Protein AF-A0A352NQJ0-F1 (afdb_monomer_lite)

Radius of gyration: 40.06 Å; chains: 1; bounding box: 87×91×95 Å

Structure (mmCIF, N/CA/C/O backbone):
data_AF-A0A352NQJ0-F1
#
_entry.id   AF-A0A352NQJ0-F1
#
loop_
_atom_site.group_PDB
_atom_site.id
_atom_site.type_symbol
_atom_site.label_atom_id
_atom_site.label_alt_id
_atom_site.label_comp_id
_atom_site.label_asym_id
_atom_site.label_entity_id
_atom_site.label_seq_id
_atom_site.pdbx_PDB_ins_code
_atom_site.Cartn_x
_atom_site.Cartn_y
_atom_site.Cartn_z
_atom_site.occupancy
_atom_site.B_iso_or_equiv
_atom_site.auth_seq_id
_atom_site.auth_comp_id
_atom_site.auth_asym_id
_atom_site.auth_atom_id
_atom_site.pdbx_PDB_model_num
ATOM 1 N N . MET A 1 1 ? 5.874 16.353 -32.140 1.00 75.00 1 MET A N 1
ATOM 2 C CA . MET A 1 1 ? 5.357 14.989 -31.878 1.00 75.00 1 MET A CA 1
ATOM 3 C C . MET A 1 1 ? 6.089 14.328 -30.708 1.00 75.00 1 MET A C 1
ATOM 5 O O . MET A 1 1 ? 5.426 13.957 -29.751 1.00 75.00 1 MET A O 1
ATOM 9 N N . LEU A 1 2 ? 7.429 14.278 -30.700 1.00 75.94 2 LEU A N 1
ATOM 10 C CA . LEU A 1 2 ? 8.203 13.756 -29.558 1.00 75.94 2 LEU A CA 1
ATOM 11 C C . LEU A 1 2 ? 7.935 14.480 -28.224 1.00 75.94 2 LEU A C 1
ATOM 13 O O . LEU A 1 2 ? 7.811 13.834 -27.188 1.00 75.94 2 LEU A O 1
ATOM 17 N N . GLU A 1 3 ? 7.823 15.812 -28.238 1.00 72.44 3 GLU A N 1
ATOM 18 C CA . GLU A 1 3 ? 7.504 16.597 -27.033 1.00 72.44 3 GLU A CA 1
ATOM 19 C C . GLU A 1 3 ? 6.133 16.246 -26.442 1.00 72.44 3 GLU A C 1
ATOM 21 O O . GLU A 1 3 ? 5.996 16.153 -25.226 1.00 72.44 3 GLU A O 1
ATOM 26 N N . GLU A 1 4 ? 5.143 15.981 -27.294 1.00 79.38 4 GLU A N 1
ATOM 27 C CA . GLU A 1 4 ? 3.800 15.574 -26.876 1.00 79.38 4 GLU A CA 1
ATOM 28 C C . GLU A 1 4 ? 3.807 14.165 -26.265 1.00 79.38 4 GLU A C 1
ATOM 30 O O . GLU A 1 4 ? 3.235 13.936 -25.201 1.00 79.38 4 GLU A O 1
ATOM 35 N N . LEU A 1 5 ? 4.542 13.227 -26.874 1.00 79.88 5 LEU A N 1
ATOM 36 C CA . LEU A 1 5 ? 4.746 11.884 -26.318 1.00 79.88 5 LEU A CA 1
ATOM 37 C C . LEU A 1 5 ? 5.481 11.931 -24.973 1.00 79.88 5 LEU A C 1
ATOM 39 O O . LEU A 1 5 ? 5.144 11.186 -24.054 1.00 79.88 5 LEU A O 1
ATOM 43 N N . ASN A 1 6 ? 6.452 12.835 -24.821 1.00 73.31 6 ASN A N 1
ATOM 44 C CA . ASN A 1 6 ? 7.135 13.055 -23.549 1.00 73.31 6 ASN A CA 1
ATOM 45 C C . ASN A 1 6 ? 6.190 13.603 -22.474 1.00 73.31 6 ASN A C 1
ATOM 47 O O . ASN A 1 6 ? 6.235 13.109 -21.350 1.00 73.31 6 ASN A O 1
ATOM 51 N N . ARG A 1 7 ? 5.325 14.572 -22.804 1.00 77.44 7 ARG A N 1
ATOM 52 C CA . ARG A 1 7 ? 4.309 15.092 -21.872 1.00 77.44 7 ARG A CA 1
ATOM 53 C C . ARG A 1 7 ? 3.349 13.991 -21.427 1.00 77.44 7 ARG A C 1
ATOM 55 O O . ARG A 1 7 ? 3.236 13.743 -20.230 1.00 77.44 7 ARG A O 1
ATOM 62 N N . ARG A 1 8 ? 2.774 13.240 -22.374 1.00 81.00 8 ARG A N 1
ATOM 63 C CA . ARG A 1 8 ? 1.897 12.089 -22.081 1.00 81.00 8 ARG A CA 1
ATOM 64 C C . ARG A 1 8 ? 2.582 11.054 -21.181 1.00 81.00 8 ARG A C 1
ATOM 66 O O . ARG A 1 8 ? 1.962 10.527 -20.262 1.00 81.00 8 ARG A O 1
ATOM 73 N N . LEU A 1 9 ? 3.866 10.775 -21.409 1.00 77.50 9 LEU A N 1
ATOM 74 C CA . LEU A 1 9 ? 4.630 9.814 -20.611 1.00 77.50 9 LEU A CA 1
ATOM 75 C C . LEU A 1 9 ? 4.910 10.318 -19.188 1.00 77.50 9 LEU A C 1
ATOM 77 O O . LEU A 1 9 ? 4.893 9.522 -18.248 1.00 77.50 9 LEU A O 1
ATOM 81 N N . VAL A 1 10 ? 5.143 11.622 -19.013 1.00 76.06 10 VAL A N 1
ATOM 82 C CA . VAL A 1 10 ? 5.250 12.252 -17.687 1.00 76.06 10 VAL A CA 1
ATOM 83 C C . VAL A 1 10 ? 3.926 12.133 -16.932 1.00 76.06 10 VAL A C 1
ATOM 85 O O . VAL A 1 10 ? 3.931 11.661 -15.795 1.00 76.06 10 VAL A O 1
ATOM 88 N N . ASP A 1 11 ? 2.803 12.460 -17.572 1.00 79.56 11 ASP A N 1
ATOM 89 C CA . ASP A 1 11 ? 1.474 12.395 -16.952 1.00 79.56 11 ASP A CA 1
ATOM 90 C C . ASP A 1 11 ? 1.113 10.974 -16.508 1.00 79.56 11 ASP A C 1
ATOM 92 O O . ASP A 1 11 ? 0.617 10.753 -15.399 1.00 79.56 11 ASP A O 1
ATOM 96 N N . VAL A 1 12 ? 1.388 9.981 -17.358 1.00 78.06 12 VAL A N 1
ATOM 97 C CA . VAL A 1 12 ? 1.137 8.577 -17.027 1.00 78.06 12 VAL A CA 1
ATOM 98 C C . VAL A 1 12 ? 2.058 8.100 -15.900 1.00 78.06 12 VAL A C 1
ATOM 100 O O . VAL A 1 12 ? 1.581 7.449 -14.969 1.00 78.06 12 VAL A O 1
ATOM 103 N N . LYS A 1 13 ? 3.348 8.470 -15.910 1.00 74.81 13 LYS A N 1
ATOM 104 C CA . LYS A 1 13 ? 4.266 8.137 -14.806 1.00 74.81 13 LYS A CA 1
ATOM 105 C C . LYS A 1 13 ? 3.829 8.748 -13.479 1.00 74.81 13 LYS A C 1
ATOM 107 O O . LYS A 1 13 ? 3.972 8.100 -12.442 1.00 74.81 13 LYS A O 1
ATOM 112 N N . GLU A 1 14 ? 3.289 9.962 -13.489 1.00 78.31 14 GLU A N 1
ATOM 113 C CA . GLU A 1 14 ? 2.778 10.580 -12.267 1.00 78.31 14 GLU A CA 1
ATOM 114 C C . GLU A 1 14 ? 1.549 9.832 -11.736 1.00 78.31 14 GLU A C 1
ATOM 116 O O . GLU A 1 14 ? 1.488 9.486 -10.555 1.00 78.31 14 GLU A O 1
ATOM 121 N N . LYS A 1 15 ? 0.620 9.445 -12.616 1.00 81.44 15 LYS A N 1
ATOM 122 C CA . LYS A 1 15 ? -0.520 8.593 -12.245 1.00 81.44 15 LYS A CA 1
ATOM 123 C C . LYS A 1 15 ? -0.093 7.218 -11.714 1.00 81.44 15 LYS A C 1
ATOM 125 O O . LYS A 1 15 ? -0.691 6.736 -10.755 1.00 81.44 15 LYS A O 1
ATOM 130 N N . MET A 1 16 ? 0.959 6.604 -12.263 1.00 76.69 16 MET A N 1
ATOM 131 C CA . MET A 1 16 ? 1.527 5.357 -11.723 1.00 76.69 16 MET A CA 1
ATOM 132 C C . MET A 1 16 ? 2.097 5.549 -10.310 1.00 76.69 16 MET A C 1
ATOM 134 O O . MET A 1 16 ? 1.871 4.713 -9.437 1.00 76.69 16 MET A O 1
ATOM 138 N N . ARG A 1 17 ? 2.785 6.667 -10.039 1.00 78.25 17 ARG A N 1
ATOM 139 C CA . ARG A 1 17 ? 3.257 6.995 -8.680 1.00 78.25 17 ARG A CA 1
ATOM 140 C C . ARG A 1 17 ? 2.099 7.175 -7.706 1.00 78.25 17 ARG A C 1
ATOM 142 O O . ARG A 1 17 ? 2.185 6.710 -6.571 1.00 78.25 17 ARG A O 1
ATOM 149 N N . ILE A 1 18 ? 1.018 7.822 -8.141 1.00 81.62 18 ILE A N 1
ATOM 150 C CA . ILE A 1 18 ? -0.209 7.955 -7.348 1.00 81.62 18 ILE A CA 1
ATOM 151 C C . ILE A 1 18 ? -0.799 6.570 -7.058 1.00 81.62 18 ILE A C 1
ATOM 153 O O . ILE A 1 18 ? -1.069 6.270 -5.897 1.00 81.62 18 ILE A O 1
ATOM 157 N N . LYS A 1 19 ? -0.922 5.698 -8.069 1.00 83.50 19 LYS A N 1
ATOM 158 C CA . LYS A 1 19 ? -1.375 4.307 -7.895 1.00 83.50 19 LYS A CA 1
ATOM 159 C C . LYS A 1 19 ? -0.520 3.560 -6.870 1.00 83.50 19 LYS A C 1
ATOM 161 O O . LYS A 1 19 ? -1.076 2.929 -5.978 1.00 83.50 19 LYS A O 1
ATOM 166 N N . GLN A 1 20 ? 0.806 3.687 -6.936 1.00 79.62 20 GLN A N 1
ATOM 167 C CA . GLN A 1 20 ? 1.707 3.042 -5.980 1.00 79.62 20 GLN A CA 1
ATOM 168 C C . GLN A 1 20 ? 1.483 3.538 -4.545 1.00 79.62 20 GLN A C 1
ATOM 170 O O . GLN A 1 20 ? 1.381 2.727 -3.629 1.00 79.62 20 GLN A O 1
ATOM 175 N N . LYS A 1 21 ? 1.347 4.856 -4.344 1.00 83.06 21 LYS A N 1
ATOM 176 C CA . LYS A 1 21 ? 1.035 5.434 -3.024 1.00 83.06 21 LYS A CA 1
ATOM 177 C C . LYS A 1 21 ? -0.308 4.938 -2.487 1.00 83.06 21 LYS A C 1
ATOM 179 O O . LYS A 1 21 ? -0.412 4.630 -1.305 1.00 83.06 21 LYS A O 1
ATOM 184 N N . LEU A 1 22 ? -1.321 4.844 -3.351 1.00 85.31 22 LEU A N 1
ATOM 185 C CA . LEU A 1 22 ? -2.639 4.329 -2.981 1.00 85.31 22 LEU A CA 1
ATOM 186 C C . LEU A 1 22 ? -2.587 2.847 -2.594 1.00 85.31 22 LEU A C 1
ATOM 188 O O . LEU A 1 22 ? -3.240 2.465 -1.631 1.00 85.31 22 LEU A O 1
ATOM 192 N N . LEU A 1 23 ? -1.797 2.024 -3.290 1.00 84.31 23 LEU A N 1
ATOM 193 C CA . LEU A 1 23 ? -1.604 0.612 -2.940 1.00 84.31 23 LEU A CA 1
ATOM 194 C C . LEU A 1 23 ? -0.923 0.444 -1.576 1.00 84.31 23 LEU A C 1
ATOM 196 O O . LEU A 1 23 ? -1.341 -0.399 -0.786 1.00 84.31 23 LEU A O 1
ATOM 200 N N . THR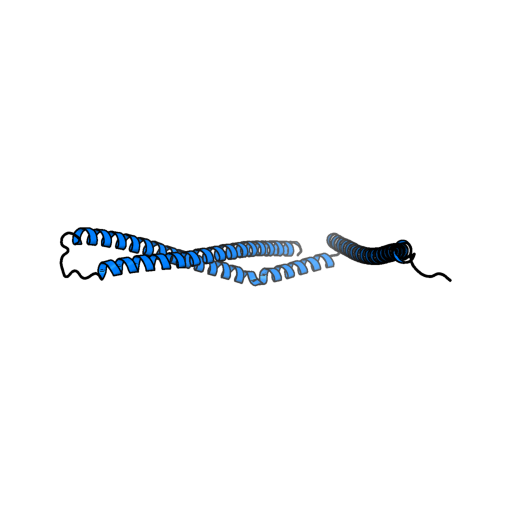 A 1 24 ? 0.082 1.268 -1.268 1.00 87.62 24 THR A N 1
ATOM 201 C CA . THR A 1 24 ? 0.692 1.288 0.070 1.00 87.62 24 THR A CA 1
ATOM 202 C C . THR A 1 24 ? -0.330 1.690 1.133 1.00 87.62 24 THR A C 1
ATOM 204 O O . THR A 1 24 ? -0.505 0.970 2.111 1.00 87.62 24 THR A O 1
ATOM 207 N N . ALA A 1 25 ? -1.079 2.775 0.904 1.00 86.81 25 ALA A N 1
ATOM 208 C CA . ALA A 1 25 ? -2.123 3.219 1.827 1.00 86.81 25 ALA A CA 1
ATOM 209 C C . ALA A 1 25 ? -3.226 2.164 2.026 1.00 86.81 25 ALA A C 1
ATOM 211 O O . ALA A 1 25 ? -3.715 1.994 3.139 1.00 86.81 25 ALA A O 1
ATOM 212 N N . HIS A 1 26 ? -3.598 1.432 0.971 1.00 93.12 26 HIS A N 1
ATOM 213 C CA . HIS A 1 26 ? -4.551 0.325 1.045 1.00 93.12 26 HIS A CA 1
ATOM 214 C C . HIS A 1 26 ? -4.063 -0.768 1.998 1.00 93.12 26 HIS A C 1
ATOM 216 O O . HIS A 1 26 ? -4.815 -1.186 2.872 1.00 93.12 26 HIS A O 1
ATOM 222 N N . ASN A 1 27 ? -2.809 -1.207 1.857 1.00 90.25 27 ASN A N 1
ATOM 223 C CA . ASN A 1 27 ? -2.226 -2.225 2.731 1.00 90.25 27 ASN A CA 1
ATOM 224 C C . ASN A 1 27 ? -2.147 -1.750 4.194 1.00 90.25 27 ASN A C 1
ATOM 226 O O . ASN A 1 27 ? -2.485 -2.497 5.108 1.00 90.25 27 ASN A O 1
ATOM 230 N N . ASP A 1 28 ? -1.768 -0.492 4.424 1.00 91.25 28 ASP A N 1
ATOM 231 C CA . ASP A 1 28 ? -1.720 0.077 5.776 1.00 91.25 28 ASP A CA 1
ATOM 232 C C . ASP A 1 28 ? -3.117 0.156 6.417 1.00 91.25 28 ASP A C 1
ATOM 234 O O . ASP A 1 28 ? -3.282 -0.131 7.605 1.00 91.25 28 ASP A O 1
ATOM 238 N N . LEU A 1 29 ? -4.140 0.543 5.644 1.00 93.44 29 LEU A N 1
ATOM 239 C CA . LEU A 1 29 ? -5.533 0.574 6.102 1.00 93.44 29 LEU A CA 1
ATOM 240 C C . LEU A 1 29 ? -6.072 -0.831 6.383 1.00 93.44 29 LEU A C 1
ATOM 242 O O . LEU A 1 29 ? -6.770 -1.018 7.375 1.00 93.44 29 LEU A O 1
ATOM 246 N N . GLU A 1 30 ? -5.725 -1.817 5.557 1.00 92.50 30 GLU A N 1
ATOM 247 C CA . GLU A 1 30 ? -6.096 -3.220 5.762 1.00 92.50 30 GLU A CA 1
ATOM 248 C C . GLU A 1 30 ? -5.533 -3.762 7.081 1.00 92.50 30 GLU A C 1
ATOM 250 O O . GLU A 1 30 ? -6.267 -4.347 7.880 1.00 92.50 30 GLU A O 1
ATOM 255 N N . GLN A 1 31 ? -4.256 -3.488 7.367 1.00 94.12 31 GLN A N 1
ATOM 256 C CA . GLN A 1 31 ? -3.625 -3.872 8.632 1.00 94.12 31 GLN A CA 1
ATOM 257 C C . GLN A 1 31 ? -4.275 -3.182 9.837 1.00 94.12 31 GLN A C 1
ATOM 259 O O . GLN A 1 31 ? -4.534 -3.828 10.854 1.00 94.12 31 GLN A O 1
ATOM 264 N N . LYS A 1 32 ? -4.587 -1.884 9.726 1.00 95.31 32 LYS A N 1
ATOM 265 C CA . LYS A 1 32 ? -5.297 -1.137 10.779 1.00 95.31 32 LYS A CA 1
ATOM 266 C C . LYS A 1 32 ? -6.697 -1.689 11.030 1.00 95.31 32 LYS A C 1
ATOM 268 O O . LYS A 1 32 ? -7.076 -1.854 12.185 1.00 95.31 32 LYS A O 1
ATOM 273 N N . LEU A 1 33 ? -7.444 -2.004 9.972 1.00 94.81 33 LEU A N 1
ATOM 274 C CA . LEU A 1 33 ? -8.766 -2.623 10.074 1.00 94.81 33 LEU A CA 1
ATOM 275 C C . LEU A 1 33 ? -8.698 -3.976 10.772 1.00 94.81 33 LEU A C 1
ATOM 277 O O . LEU A 1 33 ? -9.513 -4.249 11.647 1.00 94.81 33 LEU A O 1
ATOM 281 N N . TYR A 1 34 ? -7.723 -4.811 10.412 1.00 95.06 34 TYR A N 1
ATOM 282 C CA . TYR A 1 34 ? -7.515 -6.100 11.062 1.00 95.06 34 TYR A CA 1
ATOM 283 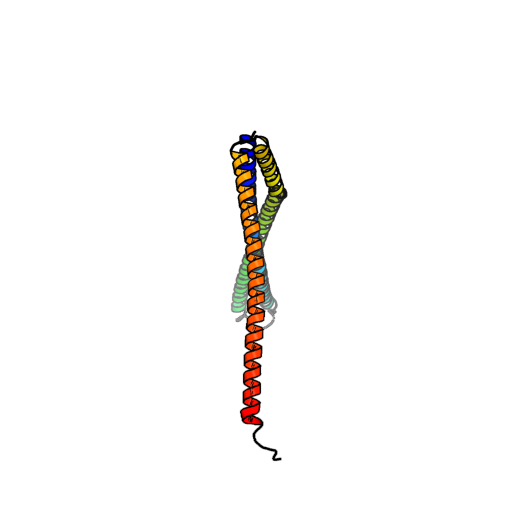C C . TYR A 1 34 ? -7.209 -5.948 12.561 1.00 95.06 34 TYR A C 1
ATOM 285 O O . TYR A 1 34 ? -7.799 -6.643 13.393 1.00 95.06 34 TYR A O 1
ATOM 293 N N . ALA A 1 35 ? -6.329 -5.008 12.916 1.00 95.94 35 ALA A N 1
ATOM 294 C CA . ALA A 1 35 ? -5.977 -4.734 14.305 1.00 95.94 35 ALA A CA 1
ATOM 295 C C . ALA A 1 35 ? -7.174 -4.207 15.117 1.00 95.94 35 ALA A C 1
ATOM 297 O O . ALA A 1 35 ? -7.445 -4.720 16.200 1.00 95.94 35 ALA A O 1
ATOM 298 N N . GLU A 1 36 ? -7.928 -3.236 14.591 1.00 94.81 36 GLU A N 1
ATOM 299 C CA . GLU A 1 36 ? -9.104 -2.695 15.285 1.00 94.81 36 GLU A CA 1
ATOM 300 C C . GLU A 1 36 ? -10.240 -3.720 15.384 1.00 94.81 36 GLU A C 1
ATOM 302 O O . GLU A 1 36 ? -10.875 -3.811 16.429 1.00 94.81 36 GLU A O 1
ATOM 307 N N . LYS A 1 37 ? -10.458 -4.569 14.370 1.00 94.94 37 LYS A N 1
ATOM 308 C CA . LYS A 1 37 ? -11.412 -5.691 14.472 1.00 94.94 37 LYS A CA 1
ATOM 309 C C . LYS A 1 37 ? -11.013 -6.683 15.565 1.00 94.94 37 LYS A C 1
ATOM 311 O O . LYS A 1 37 ? -11.861 -7.079 16.355 1.00 94.94 37 LYS A O 1
ATOM 316 N N . SER A 1 38 ? -9.725 -7.010 15.668 1.00 96.12 38 SER A N 1
ATOM 317 C CA . SER A 1 38 ? -9.225 -7.872 16.750 1.00 96.12 38 SER A CA 1
ATOM 318 C C . SER A 1 38 ? -9.440 -7.225 18.126 1.00 96.12 38 SER A C 1
ATOM 320 O O . SER A 1 38 ? -9.891 -7.873 19.068 1.00 96.12 38 SER A O 1
ATOM 322 N N . ARG A 1 39 ? -9.195 -5.914 18.237 1.00 95.94 39 ARG A N 1
ATOM 323 C CA . ARG A 1 39 ? -9.461 -5.135 19.454 1.00 95.94 39 ARG A CA 1
AT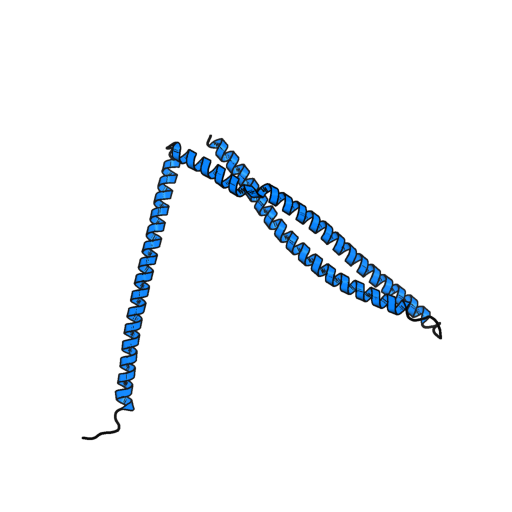OM 324 C C . ARG A 1 39 ? -10.953 -5.077 19.797 1.00 95.94 39 ARG A C 1
ATOM 326 O O . ARG A 1 39 ? -11.307 -5.116 20.975 1.00 95.94 39 ARG A O 1
ATOM 333 N N . LEU A 1 40 ? -11.832 -4.992 18.799 1.00 97.00 40 LEU A N 1
ATOM 334 C CA . LEU A 1 40 ? -13.281 -5.023 18.998 1.00 97.00 40 LEU A CA 1
ATOM 335 C C . LEU A 1 40 ? -13.717 -6.343 19.642 1.00 97.00 40 LEU A C 1
ATOM 337 O O . LEU A 1 40 ? -14.533 -6.316 20.561 1.00 97.00 40 LEU A O 1
ATOM 341 N N . ASP A 1 41 ? -13.145 -7.471 19.215 1.00 95.56 41 ASP A N 1
ATOM 342 C CA . ASP A 1 41 ? -13.428 -8.787 19.800 1.00 95.56 41 ASP A CA 1
ATOM 343 C C . ASP A 1 41 ? -12.989 -8.864 21.275 1.00 95.56 41 ASP A C 1
ATOM 345 O O . ASP A 1 41 ? -13.723 -9.367 22.131 1.00 95.56 41 ASP A O 1
ATOM 349 N N . GLU A 1 42 ? -11.825 -8.304 21.618 1.00 95.25 42 GLU A N 1
ATOM 350 C CA . GLU A 1 42 ? -11.370 -8.194 23.013 1.00 95.25 42 GLU A CA 1
ATOM 351 C C . GLU A 1 42 ? -12.317 -7.329 23.861 1.00 95.25 42 GLU A C 1
ATOM 353 O O . GLU A 1 42 ? -12.709 -7.714 24.970 1.00 95.25 42 GLU A O 1
ATOM 358 N N . LEU A 1 43 ? -12.737 -6.178 23.326 1.00 95.19 43 LEU A N 1
ATOM 359 C CA . LEU A 1 43 ? -13.686 -5.279 23.985 1.00 95.19 43 LEU A CA 1
ATOM 360 C C . LEU A 1 43 ? -15.072 -5.917 24.133 1.00 95.19 43 LEU A C 1
ATOM 362 O O . LEU A 1 43 ? -15.717 -5.717 25.161 1.00 95.19 43 LEU A O 1
ATOM 366 N N . ALA A 1 44 ? -15.514 -6.719 23.161 1.00 94.88 44 ALA A N 1
ATOM 367 C CA . ALA A 1 44 ? -16.767 -7.466 23.231 1.00 94.88 44 ALA A CA 1
ATOM 368 C C . ALA A 1 44 ? -16.759 -8.456 24.405 1.00 94.88 44 ALA A C 1
ATOM 370 O O . ALA A 1 44 ? -17.732 -8.540 25.158 1.00 94.88 44 ALA A O 1
ATOM 371 N N . ASN A 1 45 ? -15.640 -9.162 24.601 1.00 94.06 45 ASN A N 1
ATOM 372 C CA . ASN A 1 45 ? -15.463 -10.087 25.719 1.00 94.06 45 ASN A CA 1
ATOM 373 C C . ASN A 1 45 ? -15.481 -9.360 27.072 1.00 94.06 45 ASN A C 1
ATOM 375 O O . ASN A 1 45 ? -16.159 -9.808 28.001 1.00 94.06 45 ASN A O 1
ATOM 379 N N . SER A 1 46 ? -14.784 -8.222 27.182 1.00 91.94 46 SER A N 1
ATOM 380 C CA . SER A 1 46 ? -14.808 -7.389 28.393 1.00 91.94 46 SER A CA 1
ATOM 381 C C . SER A 1 46 ? -16.220 -6.878 28.685 1.00 91.94 46 SER A C 1
ATOM 383 O O . SER A 1 46 ? -16.722 -7.086 29.786 1.00 91.94 46 SER A O 1
ATOM 385 N N . LEU A 1 47 ? -16.910 -6.319 27.688 1.00 93.44 47 LEU A N 1
ATOM 386 C CA . LEU A 1 47 ? -18.280 -5.828 27.830 1.00 93.44 47 LEU A CA 1
ATOM 387 C C . LEU A 1 47 ? -19.253 -6.934 28.267 1.00 93.44 47 LEU A C 1
ATOM 389 O O . LEU A 1 47 ? -20.123 -6.708 29.110 1.00 93.44 47 LEU A O 1
ATOM 393 N N . GLN A 1 48 ? -19.102 -8.146 27.723 1.00 93.94 48 GLN A N 1
ATOM 394 C CA . GLN A 1 48 ? -19.917 -9.291 28.119 1.00 93.94 48 GLN A CA 1
ATOM 395 C C . GLN A 1 48 ? -19.669 -9.696 29.578 1.00 93.94 48 GLN A C 1
ATOM 397 O O . GLN A 1 48 ? -20.611 -10.107 30.259 1.00 93.94 48 GLN A O 1
ATOM 402 N N . LYS A 1 49 ? -18.420 -9.615 30.051 1.00 92.94 49 LYS A N 1
ATOM 403 C CA . LYS A 1 49 ? -18.059 -9.919 31.438 1.00 92.94 49 LYS A CA 1
ATOM 404 C C . LYS A 1 49 ? -18.692 -8.911 32.398 1.00 92.94 49 LYS A C 1
ATOM 406 O O . LYS A 1 49 ? -19.484 -9.334 33.236 1.00 92.94 49 LYS A O 1
ATOM 411 N N . GLU A 1 50 ? -18.467 -7.615 32.181 1.00 89.62 50 GLU A N 1
ATOM 412 C CA . GLU A 1 50 ? -19.050 -6.559 33.024 1.00 89.62 50 GLU A CA 1
ATOM 413 C C . GLU A 1 50 ? -20.587 -6.633 33.022 1.00 89.62 50 GLU A C 1
ATOM 415 O O . GLU A 1 50 ? -21.244 -6.543 34.055 1.00 89.62 50 GLU A O 1
ATOM 420 N N . GLY A 1 51 ? -21.196 -6.916 31.864 1.00 87.06 51 GLY A N 1
ATOM 421 C CA . GLY A 1 51 ? -22.648 -7.075 31.764 1.00 87.06 51 GLY A CA 1
ATOM 422 C C . GLY A 1 51 ? -23.200 -8.298 32.510 1.00 87.06 51 GLY A C 1
ATOM 423 O O . GLY A 1 51 ? -24.369 -8.302 32.899 1.00 87.06 51 GLY A O 1
ATOM 424 N N . LYS A 1 52 ? -22.400 -9.355 32.707 1.00 90.25 52 LYS A N 1
ATOM 425 C CA . LYS A 1 52 ? -22.783 -10.506 33.542 1.00 90.25 52 LYS A CA 1
ATOM 426 C C . LYS A 1 52 ? -22.689 -10.165 35.022 1.00 90.25 52 LYS A C 1
ATOM 428 O O . LYS A 1 52 ? -23.551 -10.620 35.771 1.00 90.25 52 LYS A O 1
ATOM 433 N N . ASP A 1 53 ? -21.675 -9.415 35.430 1.00 83.12 53 ASP A N 1
ATOM 434 C CA . ASP A 1 53 ? -21.455 -9.086 36.837 1.00 83.12 53 ASP A CA 1
ATOM 435 C C . ASP A 1 53 ? -22.540 -8.103 37.338 1.00 83.12 53 ASP A C 1
ATOM 437 O O . ASP A 1 53 ? -23.242 -8.428 38.307 1.00 83.12 53 ASP A O 1
ATOM 441 N N . VAL A 1 54 ? -22.906 -7.092 36.530 1.00 85.44 54 VAL A N 1
ATOM 442 C CA . VAL A 1 54 ? -24.088 -6.235 36.776 1.00 85.44 54 VAL A CA 1
ATOM 443 C C . VAL A 1 54 ? -25.368 -7.069 36.933 1.00 85.44 54 VAL A C 1
ATOM 445 O O . VAL A 1 54 ? -26.104 -6.919 37.909 1.00 85.44 54 VAL A O 1
ATOM 448 N N . LYS A 1 55 ? -25.630 -8.014 36.016 1.00 85.75 55 LYS A N 1
ATOM 449 C CA . LYS A 1 55 ? -26.829 -8.876 36.078 1.00 85.75 55 LYS A CA 1
ATOM 450 C C . LYS A 1 55 ? -26.861 -9.777 37.313 1.00 85.75 55 LYS A C 1
ATOM 452 O O . LYS A 1 55 ? -27.945 -10.057 37.825 1.00 85.75 55 LYS A O 1
ATOM 457 N N . LYS A 1 56 ? -25.708 -10.260 37.790 1.00 84.69 56 LYS A N 1
ATOM 458 C CA . LYS A 1 56 ? -25.635 -11.060 39.025 1.00 84.69 56 LYS A CA 1
ATOM 459 C C . LYS A 1 56 ? -26.013 -10.217 40.239 1.00 84.69 56 LYS A C 1
ATOM 461 O O . LYS A 1 56 ? -26.788 -10.686 41.071 1.00 84.69 56 LYS A O 1
ATOM 466 N N . LEU A 1 57 ? -25.505 -8.986 40.328 1.00 79.81 57 LEU A N 1
ATOM 467 C CA . LEU A 1 57 ? -25.823 -8.072 41.427 1.00 79.81 57 LEU A CA 1
ATOM 468 C C . LEU A 1 57 ? -27.303 -7.650 41.407 1.00 79.81 57 LEU A C 1
ATOM 470 O O . LEU A 1 57 ? -27.941 -7.608 42.463 1.00 79.81 57 LEU A O 1
ATOM 474 N N . GLU A 1 58 ? -27.884 -7.437 40.224 1.00 78.25 58 GLU A N 1
ATOM 475 C CA . GLU A 1 58 ? -29.314 -7.128 40.062 1.00 78.25 58 GLU A CA 1
ATOM 476 C C . GLU A 1 58 ? -30.231 -8.329 40.371 1.00 78.25 58 GLU A C 1
ATOM 478 O O . GLU A 1 58 ? -31.290 -8.153 40.974 1.00 78.25 58 GLU A O 1
ATOM 483 N N . GLY A 1 59 ? -29.827 -9.557 40.019 1.00 71.75 59 GLY A N 1
ATOM 484 C CA . GLY A 1 59 ? -30.635 -10.777 40.180 1.00 71.75 59 GLY A CA 1
ATOM 485 C C . GLY A 1 59 ? -30.682 -11.376 41.594 1.00 71.75 59 GLY A C 1
ATOM 486 O O . GLY A 1 59 ? -31.546 -12.206 41.884 1.00 71.75 59 GLY A O 1
ATOM 487 N N . LEU A 1 60 ? -29.781 -10.973 42.497 1.00 64.56 60 LEU A N 1
ATOM 488 C CA . LEU A 1 60 ? -29.804 -11.394 43.903 1.00 64.56 60 LEU A CA 1
ATOM 489 C C . LEU A 1 60 ? -30.970 -10.705 44.639 1.00 64.56 60 LEU A C 1
ATOM 491 O O . LEU A 1 60 ? -30.858 -9.552 45.063 1.00 64.56 60 LEU A O 1
ATOM 495 N N . SER A 1 61 ? -32.087 -11.429 44.756 1.00 57.66 61 SER A N 1
ATOM 496 C CA . SER A 1 61 ? -33.354 -11.017 45.380 1.00 57.66 61 SER A CA 1
ATOM 497 C C . SER A 1 61 ? -33.195 -10.348 46.757 1.00 57.66 61 SER A C 1
ATOM 499 O O . SER A 1 61 ? -32.495 -10.844 47.637 1.00 57.66 61 SER A O 1
ATOM 501 N N . LEU A 1 62 ? -33.921 -9.240 46.949 1.00 54.56 62 LEU A N 1
ATOM 502 C CA . LEU A 1 62 ? -33.968 -8.377 48.141 1.00 54.56 62 LEU A CA 1
ATOM 503 C C . LEU A 1 62 ? -34.749 -8.966 49.337 1.00 54.56 62 LEU A C 1
ATOM 505 O O . LEU A 1 62 ? -34.984 -8.270 50.324 1.00 54.56 62 LEU A O 1
ATOM 509 N N . THR A 1 63 ? -35.196 -10.220 49.277 1.00 51.88 63 THR A N 1
ATOM 510 C CA . THR A 1 63 ? -36.035 -10.806 50.335 1.00 51.88 63 THR A CA 1
ATOM 511 C C . THR A 1 63 ? -35.189 -11.522 51.380 1.00 51.88 63 THR A C 1
ATOM 513 O O . THR A 1 63 ? -34.720 -12.635 51.165 1.00 51.88 63 THR A O 1
ATOM 516 N N . GLY A 1 64 ? -35.015 -10.891 52.545 1.00 53.22 64 GLY A N 1
ATOM 517 C CA . GLY A 1 64 ? -34.566 -11.605 53.735 1.00 53.22 64 GLY A CA 1
ATOM 518 C C . GLY A 1 64 ? -34.028 -10.742 54.866 1.00 53.22 64 GLY A C 1
ATOM 519 O O . GLY A 1 64 ? -34.724 -10.545 55.852 1.00 53.22 64 GLY A O 1
ATOM 520 N N . LEU A 1 65 ? -32.758 -10.328 54.802 1.00 52.75 65 LEU A N 1
ATOM 521 C CA . LEU A 1 65 ? -32.003 -10.081 56.045 1.00 52.75 65 LEU A CA 1
ATOM 522 C C . LEU A 1 65 ? -30.922 -8.979 55.991 1.00 52.75 65 LEU A C 1
ATOM 524 O O . LEU A 1 65 ? -30.086 -8.906 56.886 1.00 52.75 65 LEU A O 1
ATOM 528 N N . PHE A 1 66 ? -30.902 -8.094 54.988 1.00 55.00 66 PHE A N 1
ATOM 529 C CA . PHE A 1 66 ? -29.665 -7.372 54.643 1.00 55.00 66 PHE A CA 1
ATOM 530 C C . PHE A 1 66 ? -29.714 -5.836 54.656 1.00 55.00 66 PHE A C 1
ATOM 532 O O . PHE A 1 66 ? -29.184 -5.199 53.758 1.00 55.00 66 PHE A O 1
ATOM 539 N N . LEU A 1 67 ? -30.240 -5.208 55.710 1.00 55.53 67 LEU A N 1
ATOM 540 C CA . LEU A 1 67 ? -30.150 -3.742 55.881 1.00 55.53 67 LEU A CA 1
ATOM 541 C C . LEU A 1 67 ? -28.700 -3.215 56.012 1.00 55.53 67 LEU A C 1
ATOM 543 O O . LEU A 1 67 ? -28.438 -2.081 55.635 1.00 55.53 67 LEU A O 1
ATOM 547 N N . GLY A 1 68 ? -27.746 -4.038 56.474 1.00 57.59 68 GLY A N 1
ATOM 548 C CA . GLY A 1 68 ? -26.315 -3.685 56.535 1.00 57.59 68 GLY A CA 1
ATOM 549 C C . GLY A 1 68 ? -25.503 -4.022 55.275 1.00 57.59 68 GLY A C 1
ATOM 550 O O . GLY A 1 68 ? -24.457 -3.426 55.049 1.00 57.59 68 GLY A O 1
ATOM 551 N N . ILE A 1 69 ? -25.987 -4.949 54.440 1.00 60.78 69 ILE A N 1
ATOM 552 C CA . ILE A 1 69 ? -25.358 -5.302 53.154 1.00 60.78 69 ILE A CA 1
ATOM 553 C C . ILE A 1 69 ? -25.984 -4.516 51.996 1.00 60.78 69 ILE A C 1
ATOM 555 O O . ILE A 1 69 ? -25.347 -4.348 50.967 1.00 60.78 69 ILE A O 1
ATOM 559 N N . LEU A 1 70 ? -27.194 -3.965 52.149 1.00 64.38 70 LEU A N 1
ATOM 560 C CA . LEU A 1 70 ? -27.827 -3.143 51.113 1.00 64.38 70 LEU A CA 1
ATOM 561 C C . LEU A 1 70 ? -26.967 -1.933 50.727 1.00 64.38 70 LEU A C 1
ATOM 563 O O . LEU A 1 70 ? -26.828 -1.653 49.544 1.00 64.38 70 LEU A O 1
ATOM 567 N N . GLY A 1 71 ? -26.366 -1.254 51.711 1.00 66.44 71 GLY A N 1
ATOM 568 C CA . GLY A 1 71 ? -25.491 -0.105 51.458 1.00 66.44 71 GLY A CA 1
ATOM 569 C C . GLY A 1 71 ? -24.239 -0.482 50.663 1.00 66.44 71 GLY A C 1
ATOM 570 O O . GLY A 1 71 ? -23.918 0.180 49.683 1.00 66.44 71 GLY A O 1
ATOM 571 N N . SER A 1 72 ? -23.580 -1.589 51.023 1.00 76.62 72 SER A N 1
ATOM 572 C CA . SER A 1 72 ? -22.396 -2.070 50.298 1.00 76.62 72 SER A CA 1
ATOM 573 C C . SER A 1 72 ? -22.736 -2.694 48.943 1.00 76.62 72 SER A C 1
ATOM 575 O O . SER A 1 72 ? -21.940 -2.599 48.014 1.00 76.62 72 SER A O 1
ATOM 577 N N . LYS A 1 73 ? -23.919 -3.304 48.798 1.00 78.56 73 LYS A N 1
ATOM 578 C CA . LYS A 1 73 ? -24.415 -3.849 47.529 1.00 78.56 73 LYS A CA 1
ATOM 579 C C . LYS A 1 73 ? -24.745 -2.738 46.535 1.00 78.56 73 LYS A C 1
ATOM 581 O O . LYS A 1 73 ? -24.380 -2.867 45.374 1.00 78.56 73 LYS A O 1
ATOM 586 N N . GLU A 1 74 ? -25.430 -1.681 46.967 1.00 80.31 74 GLU A N 1
ATOM 587 C CA . GLU A 1 74 ? -25.779 -0.560 46.086 1.00 80.31 74 GLU A CA 1
ATOM 588 C C . GLU A 1 74 ? -24.516 0.162 45.598 1.00 80.31 74 GLU A C 1
ATOM 590 O O . GLU A 1 74 ? -24.383 0.447 44.411 1.00 80.31 74 GLU A O 1
ATOM 595 N N . GLU A 1 75 ? -23.535 0.359 46.485 1.00 84.56 75 GLU A N 1
ATOM 596 C CA . GLU A 1 75 ? -22.229 0.926 46.131 1.00 84.56 75 GLU A CA 1
ATOM 597 C C . GLU A 1 75 ? -21.455 0.032 45.142 1.00 84.56 75 GLU A C 1
ATOM 599 O O . GLU A 1 75 ? -20.883 0.523 44.168 1.00 84.56 75 GLU A O 1
ATOM 604 N N . GLN A 1 76 ? -21.481 -1.293 45.337 1.00 85.31 76 GLN A N 1
ATOM 605 C CA . GLN A 1 76 ? -20.894 -2.251 44.391 1.00 85.31 76 GLN A CA 1
ATOM 606 C C . GLN A 1 76 ? -21.618 -2.256 43.039 1.00 85.31 76 GLN A C 1
ATOM 608 O O . GLN A 1 76 ? -20.963 -2.275 42.000 1.00 85.31 76 GLN A O 1
ATOM 613 N N . LEU A 1 77 ? -22.951 -2.206 43.036 1.00 86.38 77 LEU A N 1
ATOM 614 C CA . LEU A 1 77 ? -23.754 -2.177 41.815 1.00 86.38 77 LEU A CA 1
ATOM 615 C C . LEU A 1 77 ? -23.484 -0.911 40.997 1.00 86.38 77 LEU A C 1
ATOM 617 O O . LEU A 1 77 ? -23.352 -0.987 39.777 1.00 86.38 77 LEU A O 1
ATOM 621 N N . GLU A 1 78 ? -23.381 0.242 41.655 1.00 89.06 78 GLU A N 1
ATOM 622 C CA . GLU A 1 78 ? -23.044 1.501 40.992 1.00 89.06 78 GLU A CA 1
ATOM 623 C C . GLU A 1 78 ? -21.647 1.438 40.364 1.00 89.06 78 GLU A C 1
ATOM 625 O O . GLU A 1 78 ? -21.468 1.815 39.203 1.00 89.06 78 GLU A O 1
ATOM 630 N N . LYS A 1 79 ? -20.668 0.878 41.083 1.00 90.62 79 LYS A N 1
ATOM 631 C CA . LYS A 1 79 ? -19.318 0.670 40.551 1.00 90.62 79 LYS A CA 1
ATOM 632 C C . LYS A 1 79 ? -19.325 -0.218 39.303 1.00 90.62 79 LYS A C 1
ATOM 634 O O . LYS A 1 79 ? -18.738 0.154 38.289 1.00 90.62 79 LYS A O 1
ATOM 639 N N . GLU A 1 80 ? -20.017 -1.352 39.337 1.00 89.31 80 GLU A N 1
ATOM 640 C CA . GLU A 1 80 ? -20.061 -2.250 38.179 1.00 89.31 80 GLU A CA 1
ATOM 641 C C . GLU A 1 80 ? -20.852 -1.668 37.002 1.00 89.31 80 GLU A C 1
ATOM 643 O O . GLU A 1 80 ? -20.496 -1.880 35.842 1.00 89.31 80 GLU A O 1
ATOM 648 N N . ARG A 1 81 ? -21.884 -0.855 37.261 1.00 90.75 81 ARG A N 1
ATOM 649 C CA . ARG A 1 81 ? -22.558 -0.082 36.206 1.00 90.75 81 ARG A CA 1
ATOM 650 C C . ARG A 1 81 ? -21.606 0.903 35.540 1.00 90.75 81 ARG A C 1
ATOM 652 O O . ARG A 1 81 ? -21.630 1.021 34.315 1.00 90.75 81 ARG A O 1
ATOM 659 N N . GLN A 1 82 ? -20.761 1.586 36.311 1.00 94.12 82 GLN A N 1
ATOM 660 C CA . GLN A 1 82 ? -19.738 2.477 35.760 1.00 94.12 82 GLN A CA 1
ATOM 661 C C . GLN A 1 82 ? -18.718 1.707 34.913 1.00 94.12 82 GLN A C 1
ATOM 663 O O . GLN A 1 82 ? -18.400 2.141 33.803 1.00 94.12 82 GLN A O 1
ATOM 668 N N . GLU A 1 83 ? -18.249 0.550 35.384 1.00 92.19 83 GLU A N 1
ATOM 669 C CA . GLU A 1 83 ? -17.326 -0.322 34.644 1.00 92.19 83 GLU A CA 1
ATOM 670 C C . GLU A 1 83 ? -17.960 -0.834 33.337 1.00 92.19 83 GLU A C 1
ATOM 672 O O . GLU A 1 83 ? -17.350 -0.720 32.268 1.00 92.19 83 GLU A O 1
ATOM 677 N N . TYR A 1 84 ? -19.224 -1.267 33.379 1.00 93.56 84 TYR A N 1
ATOM 678 C CA . TYR A 1 84 ? -19.994 -1.665 32.200 1.00 93.56 84 TYR A CA 1
ATOM 679 C C . TYR A 1 84 ? -20.175 -0.520 31.198 1.00 93.56 84 TYR A C 1
ATOM 681 O O . TYR A 1 84 ? -19.948 -0.701 30.000 1.00 93.56 84 TYR A O 1
ATOM 689 N N . LEU A 1 85 ? -20.562 0.674 31.660 1.00 95.12 85 LEU A N 1
ATOM 690 C CA . LEU A 1 85 ? -20.726 1.843 30.793 1.00 95.12 85 LEU A CA 1
ATOM 691 C C . LEU A 1 85 ? -19.396 2.259 30.156 1.00 95.12 85 LEU A C 1
ATOM 693 O O . LEU A 1 85 ? -19.365 2.583 28.969 1.00 95.12 85 LEU A O 1
ATOM 697 N N . ALA A 1 86 ? -18.293 2.196 30.904 1.00 94.94 86 ALA A N 1
ATOM 698 C CA . ALA A 1 86 ? -16.962 2.467 30.376 1.00 94.94 86 ALA A CA 1
ATOM 699 C C . ALA A 1 86 ? -16.534 1.424 29.329 1.00 94.94 86 ALA A C 1
ATOM 701 O O . ALA A 1 86 ? -15.977 1.790 28.291 1.00 94.94 86 ALA A O 1
ATOM 702 N N . ALA A 1 87 ? -16.803 0.135 29.564 1.00 93.94 87 ALA A N 1
ATOM 703 C CA . ALA A 1 87 ? -16.556 -0.925 28.586 1.00 93.94 87 ALA A CA 1
ATOM 704 C C . ALA A 1 87 ? -17.398 -0.723 27.316 1.00 93.94 87 ALA A C 1
ATOM 706 O O . ALA A 1 87 ? -16.873 -0.818 26.206 1.00 93.94 87 ALA A O 1
ATOM 707 N N . LYS A 1 88 ? -18.677 -0.360 27.475 1.00 94.62 88 LYS A N 1
ATOM 708 C CA . LYS A 1 88 ? -19.591 -0.093 26.362 1.00 94.62 88 LYS A CA 1
ATOM 709 C C . LYS A 1 88 ? -19.124 1.093 25.526 1.00 94.62 88 LYS A C 1
ATOM 711 O O . LYS A 1 88 ? -19.061 0.983 24.309 1.00 94.62 88 LYS A O 1
ATOM 716 N N . LEU A 1 89 ? -18.730 2.190 26.173 1.00 96.88 89 LEU A N 1
ATOM 717 C CA . LEU A 1 89 ? -18.219 3.371 25.483 1.00 96.88 89 LEU A CA 1
ATOM 718 C C . LEU A 1 89 ? -16.989 3.035 24.630 1.00 96.88 89 LEU A C 1
ATOM 720 O O . LEU A 1 89 ? -16.916 3.444 23.476 1.00 96.88 89 LEU A O 1
ATOM 724 N N . ARG A 1 90 ? -16.037 2.267 25.175 1.00 96.50 90 ARG A N 1
ATOM 725 C CA . ARG A 1 90 ? -14.844 1.835 24.427 1.00 96.50 90 ARG A CA 1
ATOM 726 C C . ARG A 1 90 ? -15.204 0.938 23.242 1.00 96.50 90 ARG A C 1
ATOM 728 O O . ARG A 1 90 ? -14.610 1.084 22.178 1.00 96.50 90 ARG A O 1
ATOM 735 N N . PHE A 1 91 ? -16.155 0.024 23.429 1.00 96.81 91 PHE A N 1
ATOM 736 C CA . PHE A 1 91 ? -16.652 -0.851 22.369 1.00 96.81 91 PHE A CA 1
ATOM 737 C C . PHE A 1 91 ? -17.294 -0.047 21.230 1.00 96.81 91 PHE A C 1
ATOM 739 O O . PHE A 1 91 ? -16.920 -0.223 20.071 1.00 96.81 91 PHE A O 1
ATOM 746 N N . ASP A 1 92 ? -18.194 0.880 21.563 1.00 96.56 92 ASP A N 1
ATOM 747 C CA . ASP A 1 92 ? -18.876 1.730 20.584 1.00 96.56 92 ASP A CA 1
ATOM 748 C C . ASP A 1 92 ? -17.862 2.617 19.828 1.00 96.56 92 ASP A C 1
ATOM 750 O O . ASP A 1 92 ? -17.867 2.651 18.600 1.00 96.56 92 ASP A O 1
ATOM 754 N N . GLN A 1 93 ? -16.894 3.223 20.530 1.00 96.81 93 GLN A N 1
ATOM 755 C CA . GLN A 1 93 ? -15.807 4.001 19.911 1.00 96.81 93 GLN A CA 1
ATOM 756 C C . GLN A 1 93 ? -14.940 3.181 18.943 1.00 96.81 93 GLN A C 1
ATOM 758 O O . GLN A 1 93 ? -14.520 3.685 17.897 1.00 96.81 93 GLN A O 1
ATOM 763 N N . CYS A 1 94 ? -14.642 1.925 19.285 1.00 96.88 94 CYS A N 1
ATOM 764 C CA . CYS A 1 94 ? -13.891 1.023 18.412 1.00 96.88 94 CYS A CA 1
ATOM 765 C C . CYS A 1 94 ? -14.701 0.688 17.151 1.00 96.88 94 CYS A C 1
ATOM 767 O O . CYS A 1 94 ? -14.175 0.744 16.041 1.00 96.88 94 CYS A O 1
ATOM 769 N N . LYS A 1 95 ? -16.009 0.446 17.292 1.00 97.50 95 LYS A N 1
ATOM 770 C CA . LYS A 1 95 ? -16.913 0.205 16.161 1.00 97.50 95 LYS A CA 1
ATOM 771 C C . LYS A 1 95 ? -17.020 1.413 15.224 1.00 97.50 95 LYS A C 1
ATOM 773 O O . LYS A 1 95 ? -16.983 1.242 14.002 1.00 97.50 95 LYS A O 1
ATOM 778 N N . ASP A 1 96 ? -17.108 2.619 15.776 1.00 97.38 96 ASP A N 1
ATOM 779 C CA . ASP A 1 96 ? -17.113 3.855 14.988 1.00 97.38 96 ASP A CA 1
ATOM 780 C C . ASP A 1 96 ? -15.781 4.036 14.245 1.00 97.38 96 ASP A C 1
ATOM 782 O O . ASP A 1 96 ? -15.761 4.365 13.058 1.00 97.38 96 ASP A O 1
ATOM 786 N N . SER A 1 97 ? -14.662 3.731 14.912 1.00 96.31 97 SER A N 1
ATOM 787 C CA . SER A 1 97 ? -13.324 3.768 14.305 1.00 96.31 97 SER A CA 1
ATOM 788 C C . SER A 1 97 ? -13.192 2.774 13.148 1.00 96.31 97 SER A C 1
ATOM 790 O O . SER A 1 97 ? -12.670 3.130 12.092 1.00 96.31 97 SER A O 1
ATOM 792 N N . ILE A 1 98 ? -13.704 1.549 13.309 1.00 97.62 98 ILE A N 1
ATOM 793 C CA . ILE A 1 98 ? -13.753 0.545 12.237 1.00 97.62 98 ILE A CA 1
ATOM 794 C C . ILE A 1 98 ? -14.586 1.059 11.066 1.00 97.62 98 ILE A C 1
ATOM 796 O O . ILE A 1 98 ? -14.121 0.995 9.934 1.00 97.62 98 ILE A O 1
ATOM 800 N N . SER A 1 99 ? -15.768 1.616 11.329 1.00 97.56 99 SER A N 1
ATOM 801 C CA . SER A 1 99 ? -16.652 2.135 10.277 1.00 97.56 99 SER A CA 1
ATOM 802 C C . SER A 1 99 ? -15.960 3.239 9.463 1.00 97.56 99 SER A C 1
ATOM 804 O O . SER A 1 99 ? -15.927 3.179 8.235 1.00 97.56 99 SER A O 1
ATOM 806 N N . ALA A 1 100 ? -15.299 4.188 10.134 1.00 97.38 100 ALA A N 1
ATOM 807 C CA . ALA A 1 100 ? -14.533 5.246 9.473 1.00 97.38 100 ALA A CA 1
ATOM 808 C C . ALA A 1 100 ? -13.340 4.706 8.659 1.00 97.38 100 ALA A C 1
ATOM 810 O O . ALA A 1 100 ? -13.013 5.239 7.595 1.00 97.38 100 ALA A O 1
ATOM 811 N N . LEU A 1 101 ? -12.670 3.655 9.143 1.00 96.69 101 LEU A N 1
ATOM 812 C CA . LEU A 1 101 ? -11.592 2.990 8.408 1.00 96.69 101 LEU A CA 1
ATOM 813 C C . LEU A 1 101 ? -12.118 2.218 7.189 1.00 96.69 101 LEU A C 1
ATOM 815 O O . LEU A 1 101 ? -11.465 2.229 6.147 1.00 96.69 101 LEU A O 1
ATOM 819 N N . GLU A 1 102 ? -13.286 1.577 7.285 1.00 96.31 102 GLU A N 1
ATOM 820 C CA . GLU A 1 102 ? -13.926 0.869 6.168 1.00 96.31 102 GLU A CA 1
ATOM 821 C C . GLU A 1 102 ? -14.345 1.838 5.055 1.00 96.31 102 GLU A C 1
ATOM 823 O O . GLU A 1 102 ? -14.120 1.549 3.877 1.00 96.31 102 GLU A O 1
ATOM 828 N N . GLU A 1 103 ? -14.865 3.017 5.407 1.00 97.56 103 GLU A N 1
ATOM 829 C CA . GLU A 1 103 ? -15.165 4.086 4.446 1.00 97.56 103 GLU A CA 1
ATOM 830 C C . GLU A 1 103 ? -13.904 4.572 3.715 1.00 97.56 103 GLU A C 1
ATOM 832 O O . GLU A 1 103 ? -13.882 4.647 2.483 1.00 97.56 103 GLU A O 1
ATOM 837 N N . GLN A 1 104 ? -12.821 4.842 4.453 1.00 96.00 104 GLN A N 1
ATOM 838 C CA . GLN A 1 104 ? -11.533 5.230 3.862 1.00 96.00 104 GLN A CA 1
ATOM 839 C C . GLN A 1 104 ? -10.973 4.136 2.949 1.00 96.00 104 GLN A C 1
ATOM 841 O O . GLN A 1 104 ? -10.467 4.418 1.861 1.00 96.00 104 GLN A O 1
ATOM 846 N N . PHE A 1 105 ? -11.076 2.877 3.374 1.00 92.69 105 PHE A N 1
ATOM 847 C CA . PHE A 1 105 ? -10.634 1.731 2.593 1.00 92.69 105 PHE A CA 1
ATOM 848 C C . PHE A 1 105 ? -11.418 1.608 1.279 1.00 92.69 105 PHE A C 1
ATOM 850 O O . PHE A 1 105 ? -10.824 1.386 0.221 1.00 92.69 105 PHE A O 1
ATOM 857 N N . ALA A 1 106 ? -12.738 1.814 1.319 1.00 95.19 106 ALA A N 1
ATOM 858 C CA . ALA A 1 106 ? -13.588 1.810 0.133 1.00 95.19 106 ALA A CA 1
ATOM 859 C C . ALA A 1 106 ? -13.224 2.936 -0.855 1.00 95.19 106 ALA A C 1
ATOM 861 O O . ALA A 1 106 ? -13.096 2.666 -2.052 1.00 95.19 106 ALA A O 1
ATOM 862 N N . ASP A 1 107 ? -12.985 4.160 -0.370 1.00 96.94 107 ASP A N 1
ATOM 863 C CA . ASP A 1 107 ? -12.541 5.293 -1.200 1.00 96.94 107 ASP A CA 1
ATOM 864 C C . ASP A 1 107 ? -11.179 5.014 -1.859 1.00 96.94 107 ASP A C 1
ATOM 866 O O . ASP A 1 107 ? -11.029 5.150 -3.078 1.00 96.94 107 ASP A O 1
ATOM 870 N N . VAL A 1 108 ? -10.191 4.530 -1.097 1.00 92.88 108 VAL A N 1
ATOM 871 C CA . VAL A 1 108 ? -8.873 4.163 -1.646 1.00 92.88 108 VAL A CA 1
ATOM 872 C C . VAL A 1 108 ? -9.007 3.068 -2.705 1.00 92.88 108 VAL A C 1
ATOM 874 O O . VAL A 1 108 ? -8.425 3.180 -3.789 1.00 92.88 108 VAL A O 1
ATOM 877 N N . LYS A 1 109 ? -9.816 2.037 -2.445 1.00 93.69 109 LYS A N 1
ATOM 878 C CA . LYS A 1 109 ? -10.077 0.954 -3.402 1.00 93.69 109 LYS A CA 1
ATOM 879 C C . LYS A 1 109 ? -10.734 1.469 -4.685 1.00 93.69 109 LYS A C 1
ATOM 881 O O . LYS A 1 109 ? -10.343 1.056 -5.779 1.00 93.69 109 LYS A O 1
ATOM 886 N N . GLN A 1 110 ? -11.681 2.401 -4.579 1.00 97.19 110 GLN A N 1
ATOM 887 C CA . GLN A 1 110 ? -12.305 3.043 -5.736 1.00 97.19 110 GLN A CA 1
ATOM 888 C C . GLN A 1 110 ? -11.279 3.829 -6.565 1.00 97.19 110 GLN A C 1
ATOM 890 O O . GLN A 1 110 ? -11.236 3.675 -7.788 1.00 97.19 110 GLN A O 1
ATOM 895 N N . ARG A 1 111 ? -10.419 4.627 -5.920 1.00 93.69 111 ARG A N 1
ATOM 896 C CA . ARG A 1 111 ? -9.359 5.399 -6.594 1.00 93.69 111 ARG A CA 1
ATOM 897 C C . ARG A 1 111 ? -8.342 4.501 -7.298 1.00 93.69 111 ARG A C 1
ATOM 899 O O . ARG A 1 111 ? -7.937 4.801 -8.418 1.00 93.69 111 ARG A O 1
ATOM 906 N N . ILE A 1 112 ? -7.969 3.370 -6.694 1.00 89.56 112 ILE A N 1
ATOM 907 C CA . ILE A 1 112 ? -7.139 2.350 -7.358 1.00 89.56 112 ILE A CA 1
ATOM 908 C C . ILE A 1 112 ? -7.860 1.805 -8.598 1.00 89.56 112 ILE A C 1
ATOM 910 O O . ILE A 1 112 ? -7.249 1.688 -9.660 1.00 89.56 112 ILE A O 1
ATOM 914 N N . GLY A 1 113 ? -9.164 1.530 -8.492 1.00 88.88 113 GLY A N 1
ATOM 915 C CA . GLY A 1 113 ? -9.994 1.072 -9.609 1.00 88.88 113 GLY A CA 1
ATOM 916 C C . GLY A 1 113 ? -10.031 2.047 -10.792 1.00 88.88 113 GLY A C 1
ATOM 917 O O . GLY A 1 113 ? -9.988 1.611 -11.941 1.00 88.88 113 GLY A O 1
ATOM 918 N N . GLN A 1 114 ? -10.023 3.359 -10.533 1.00 94.31 114 GLN A N 1
ATOM 919 C CA . GLN A 1 114 ? -9.927 4.397 -11.572 1.00 94.31 114 GLN A CA 1
ATOM 920 C C . GLN A 1 114 ? -8.575 4.386 -12.312 1.00 94.31 114 GLN A C 1
ATOM 922 O O . GLN A 1 114 ? -8.485 4.866 -13.439 1.00 94.31 114 GLN A O 1
ATOM 927 N N . LEU A 1 115 ? -7.530 3.820 -11.700 1.00 88.19 115 LEU A N 1
ATOM 928 C CA . LEU A 1 115 ? -6.173 3.715 -12.246 1.00 88.19 115 LEU A CA 1
ATOM 929 C C . LEU A 1 115 ? -5.830 2.291 -12.717 1.00 88.19 115 LEU A C 1
ATOM 931 O O . LEU A 1 115 ? -4.657 1.976 -12.932 1.00 88.19 115 LEU A O 1
ATOM 935 N N . LYS A 1 116 ? -6.823 1.406 -12.879 1.00 86.31 116 LYS A N 1
ATOM 936 C CA . LYS A 1 116 ? -6.583 -0.001 -13.242 1.00 86.31 116 LYS A CA 1
ATOM 937 C C . LYS A 1 116 ? -5.805 -0.152 -14.559 1.00 86.31 116 LYS A C 1
ATOM 939 O O . LYS A 1 116 ? -4.874 -0.945 -14.612 1.00 86.31 116 LYS A O 1
ATOM 944 N N . ASP A 1 117 ? -6.108 0.682 -15.555 1.00 87.31 117 ASP A N 1
ATOM 945 C CA . ASP A 1 117 ? -5.549 0.590 -16.911 1.00 87.31 117 ASP A CA 1
ATOM 946 C C . ASP A 1 117 ? -4.282 1.443 -17.102 1.00 87.31 117 ASP A C 1
ATOM 948 O O . ASP A 1 117 ? -3.764 1.545 -18.215 1.00 87.31 117 ASP A O 1
ATOM 952 N N . ILE A 1 118 ? -3.770 2.091 -16.044 1.00 85.00 118 ILE A N 1
ATOM 953 C CA . ILE A 1 118 ? -2.667 3.055 -16.180 1.00 85.00 118 ILE A CA 1
ATOM 954 C C . ILE A 1 118 ? -1.373 2.412 -16.691 1.00 85.00 118 ILE A C 1
ATOM 956 O O . ILE A 1 118 ? -0.646 3.033 -17.461 1.00 85.00 118 ILE A O 1
ATOM 960 N N . ASP A 1 119 ? -1.123 1.155 -16.322 1.00 78.81 119 ASP A N 1
ATOM 961 C CA . ASP A 1 119 ? 0.045 0.401 -16.781 1.00 78.81 119 ASP A CA 1
ATOM 962 C C . ASP A 1 119 ? -0.056 0.120 -18.289 1.00 78.81 119 ASP A C 1
ATOM 964 O O . ASP A 1 119 ? 0.914 0.272 -19.025 1.00 78.81 119 ASP A O 1
ATOM 968 N N . MET A 1 120 ? -1.260 -0.183 -18.788 1.00 82.81 120 MET A N 1
ATOM 969 C CA . MET A 1 120 ? -1.501 -0.363 -20.222 1.00 82.81 120 MET A CA 1
ATOM 970 C C . MET A 1 120 ? -1.345 0.955 -20.994 1.00 82.81 120 MET A C 1
ATOM 972 O O . MET A 1 120 ? -0.779 0.968 -22.086 1.00 82.81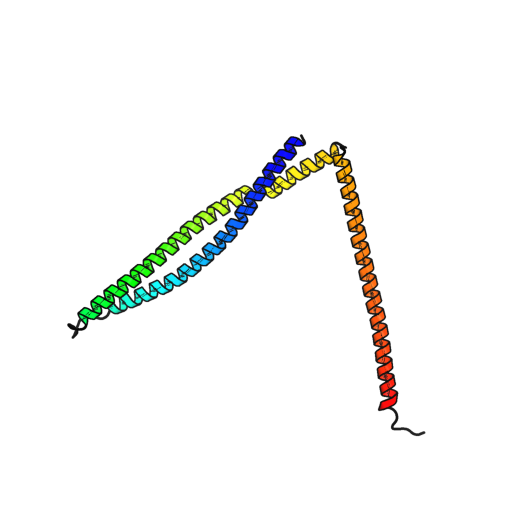 120 MET A O 1
ATOM 976 N N . GLN A 1 121 ? -1.806 2.075 -20.426 1.00 84.50 121 GLN A N 1
ATOM 977 C CA . GLN A 1 121 ? -1.604 3.403 -21.017 1.00 84.50 121 GLN A CA 1
ATOM 978 C C . GLN A 1 121 ? -0.118 3.773 -21.080 1.00 84.50 121 GLN A C 1
ATOM 980 O O . GLN A 1 121 ? 0.320 4.354 -22.073 1.00 84.50 121 GLN A O 1
ATOM 985 N N . TYR A 1 122 ? 0.658 3.415 -20.052 1.00 83.25 122 TYR A N 1
ATOM 986 C CA . TYR A 1 122 ? 2.106 3.615 -20.036 1.00 83.25 122 TYR A CA 1
ATOM 987 C C . TYR A 1 122 ? 2.771 2.858 -21.176 1.00 83.25 122 TYR A C 1
ATOM 989 O O . TYR A 1 122 ? 3.471 3.468 -21.983 1.00 83.25 122 TYR A O 1
ATOM 997 N N . GLU A 1 123 ? 2.491 1.561 -21.279 1.00 80.06 123 GLU A N 1
ATOM 998 C CA . GLU A 1 123 ? 3.024 0.702 -22.334 1.00 80.06 123 GLU A CA 1
ATOM 999 C C . GLU A 1 123 ? 2.657 1.213 -23.731 1.00 80.06 123 GLU A C 1
ATOM 1001 O O . GLU A 1 123 ? 3.503 1.236 -24.623 1.00 80.06 123 GLU A O 1
ATOM 1006 N N . GLY A 1 124 ? 1.422 1.687 -23.924 1.00 86.62 124 GLY A N 1
ATOM 1007 C CA . GLY A 1 124 ? 0.983 2.278 -25.189 1.00 86.62 124 GLY A CA 1
ATOM 1008 C C . GLY A 1 124 ? 1.796 3.516 -25.577 1.00 86.62 124 GLY A C 1
ATOM 1009 O O . GLY A 1 124 ? 2.394 3.554 -26.651 1.00 86.62 124 GLY A O 1
ATOM 1010 N N . VAL A 1 125 ? 1.886 4.505 -24.680 1.00 83.69 125 VAL A N 1
ATOM 1011 C CA . VAL A 1 125 ? 2.646 5.746 -24.931 1.00 83.69 125 VAL A CA 1
ATOM 1012 C C . VAL A 1 125 ? 4.139 5.456 -25.103 1.00 83.69 125 VAL A C 1
ATOM 1014 O O . VAL A 1 125 ? 4.806 6.086 -25.927 1.00 83.69 125 VAL A O 1
ATOM 1017 N N . PHE A 1 126 ? 4.675 4.502 -24.341 1.00 82.00 126 PHE A N 1
ATOM 1018 C CA . PHE A 1 126 ? 6.073 4.099 -24.435 1.00 82.00 126 PHE A CA 1
ATOM 1019 C C . PHE A 1 126 ? 6.385 3.482 -25.802 1.00 82.00 126 PHE A C 1
ATOM 1021 O O . PHE A 1 126 ? 7.336 3.919 -26.448 1.00 82.00 126 PHE A O 1
ATOM 1028 N N . ARG A 1 127 ? 5.544 2.562 -26.294 1.00 87.50 127 ARG A N 1
ATOM 1029 C CA . ARG A 1 127 ? 5.685 1.977 -27.639 1.00 87.50 127 ARG A CA 1
ATOM 1030 C C . ARG A 1 127 ? 5.511 3.001 -28.754 1.00 87.50 127 ARG A C 1
ATOM 1032 O O . ARG A 1 127 ? 6.257 2.971 -29.726 1.00 87.50 127 ARG A O 1
ATOM 1039 N N . GLU A 1 128 ? 4.556 3.926 -28.633 1.00 87.44 128 GLU A N 1
ATOM 1040 C CA . GLU A 1 128 ? 4.408 5.032 -29.594 1.00 87.44 128 GLU A CA 1
ATOM 1041 C C . GLU A 1 128 ? 5.705 5.851 -29.692 1.00 87.44 128 GLU A C 1
ATOM 1043 O O . GLU A 1 128 ? 6.170 6.166 -30.789 1.00 87.44 128 GLU A O 1
ATOM 1048 N N . LYS A 1 129 ? 6.322 6.157 -28.544 1.00 81.88 129 LYS A N 1
ATOM 1049 C CA . LYS A 1 129 ? 7.592 6.886 -28.477 1.00 81.88 129 LYS A CA 1
ATOM 1050 C C . LYS A 1 129 ? 8.763 6.083 -29.036 1.00 81.88 129 LYS A C 1
ATOM 105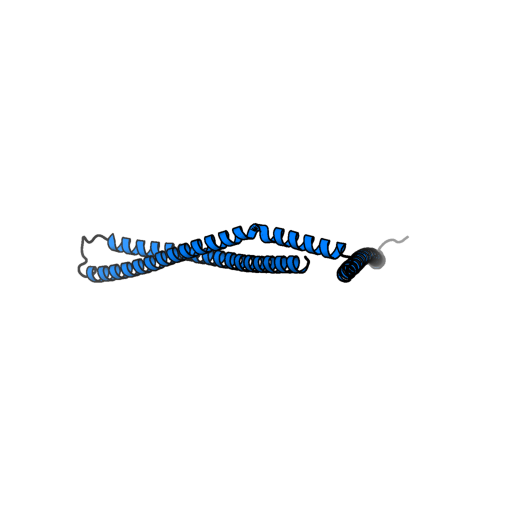2 O O . LYS A 1 129 ? 9.586 6.654 -29.746 1.00 81.88 129 LYS A O 1
ATOM 1057 N N . GLU A 1 130 ? 8.841 4.796 -28.730 1.00 82.31 130 GLU A N 1
ATOM 1058 C CA . GLU A 1 130 ? 9.858 3.894 -29.269 1.00 82.31 130 GLU A CA 1
ATOM 1059 C C . GLU A 1 130 ? 9.781 3.828 -30.799 1.00 82.31 130 GLU A C 1
ATOM 1061 O O . GLU A 1 130 ? 10.767 4.118 -31.477 1.00 82.31 130 GLU A O 1
ATOM 1066 N N . ASN A 1 131 ? 8.589 3.579 -31.348 1.00 85.00 131 ASN A N 1
ATOM 1067 C CA . ASN A 1 131 ? 8.359 3.561 -32.791 1.00 85.00 131 ASN A CA 1
ATOM 1068 C C . ASN A 1 131 ? 8.736 4.891 -33.447 1.00 85.00 131 ASN A C 1
ATOM 1070 O O . ASN A 1 131 ? 9.387 4.891 -34.490 1.00 85.00 131 ASN A O 1
ATOM 1074 N N . PHE A 1 132 ? 8.364 6.016 -32.832 1.00 82.62 132 PHE A N 1
ATOM 1075 C CA . PHE A 1 132 ? 8.711 7.342 -33.336 1.00 82.62 132 PHE A CA 1
ATOM 1076 C C . PHE A 1 132 ? 10.232 7.547 -33.404 1.00 82.62 132 PHE A C 1
ATOM 1078 O O . PHE A 1 132 ? 10.752 7.979 -34.431 1.00 82.62 132 PHE A O 1
ATOM 1085 N N . VAL A 1 133 ? 10.960 7.186 -32.339 1.00 81.75 133 VAL A N 1
ATOM 1086 C CA . VAL A 1 133 ? 12.426 7.310 -32.295 1.00 81.75 133 VAL A CA 1
ATOM 1087 C C . VAL A 1 133 ? 13.089 6.422 -33.344 1.00 81.75 133 VAL A C 1
ATOM 1089 O O . VAL A 1 133 ? 14.014 6.888 -34.005 1.00 81.75 133 VAL A O 1
ATOM 1092 N N . LEU A 1 134 ? 12.606 5.188 -33.520 1.00 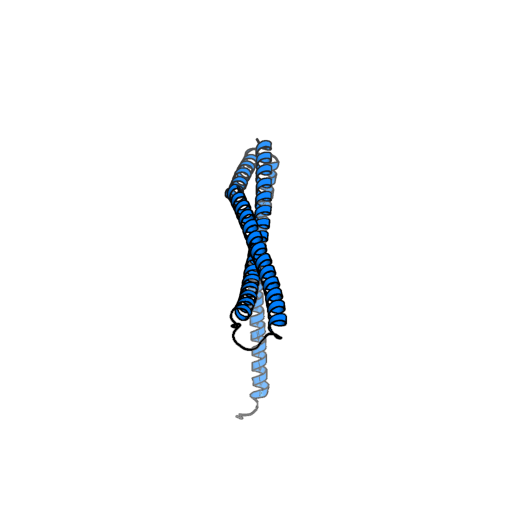78.69 134 LEU A N 1
ATOM 1093 C CA . LEU A 1 134 ? 13.148 4.233 -34.489 1.00 78.69 134 LEU A CA 1
ATOM 1094 C C . LEU A 1 134 ? 12.895 4.644 -35.951 1.00 78.69 134 LEU A C 1
ATOM 1096 O O . LEU A 1 134 ? 13.738 4.397 -36.809 1.00 78.69 134 LEU A O 1
ATOM 1100 N N . HIS A 1 135 ? 11.761 5.288 -36.249 1.00 76.88 135 HIS A N 1
ATOM 1101 C CA . HIS A 1 135 ? 11.410 5.692 -37.617 1.00 76.88 135 HIS A CA 1
ATOM 1102 C C . HIS A 1 135 ? 12.045 7.018 -38.053 1.00 76.88 135 HIS A C 1
ATOM 1104 O O . HIS A 1 135 ? 12.278 7.209 -39.244 1.00 76.88 135 HIS A O 1
ATOM 1110 N N . GLU A 1 136 ? 12.355 7.934 -37.128 1.00 72.69 136 GLU A N 1
ATOM 1111 C CA . GLU A 1 136 ? 12.964 9.224 -37.491 1.00 72.69 136 GLU A CA 1
ATOM 1112 C C . GLU A 1 136 ? 14.435 9.118 -37.937 1.00 72.69 136 GLU A C 1
ATOM 1114 O O . GLU A 1 136 ? 15.012 10.119 -38.357 1.00 72.69 136 GLU A O 1
ATOM 1119 N N . GLY A 1 137 ? 15.077 7.943 -37.836 1.00 63.91 137 GLY A N 1
ATOM 1120 C CA . GLY A 1 137 ? 16.478 7.757 -38.249 1.00 63.91 137 GLY A CA 1
ATOM 1121 C C . GLY A 1 137 ? 17.466 8.676 -37.513 1.00 63.91 137 GLY A C 1
ATOM 1122 O O . GLY A 1 137 ? 18.579 8.917 -37.980 1.00 63.91 137 GLY A O 1
ATOM 1123 N N . SER A 1 138 ? 17.048 9.223 -36.370 1.00 69.12 138 SER A N 1
ATOM 1124 C CA . SER A 1 138 ? 17.786 10.228 -35.610 1.00 69.12 138 SER A CA 1
ATOM 1125 C C . SER A 1 138 ? 18.989 9.623 -34.873 1.00 69.12 138 SER A C 1
ATOM 1127 O O . SER A 1 138 ? 19.097 8.408 -34.695 1.00 69.12 138 SER A O 1
ATOM 1129 N N . ALA A 1 139 ? 19.883 10.470 -34.349 1.00 74.62 139 ALA A N 1
ATOM 1130 C CA . ALA A 1 139 ? 20.978 10.023 -33.478 1.00 74.62 139 ALA A CA 1
ATOM 1131 C C . ALA A 1 139 ? 20.476 9.220 -32.255 1.00 74.62 139 ALA A C 1
ATOM 1133 O O . ALA A 1 139 ? 21.173 8.336 -31.755 1.00 74.62 139 ALA A O 1
ATOM 1134 N N . ALA A 1 140 ? 19.247 9.485 -31.793 1.00 69.44 140 ALA A N 1
ATOM 1135 C CA . ALA A 1 140 ? 18.601 8.695 -30.750 1.00 69.44 140 ALA A CA 1
ATOM 1136 C C . ALA A 1 140 ? 18.254 7.275 -31.234 1.00 69.44 140 ALA A C 1
ATOM 1138 O O . ALA A 1 140 ? 18.497 6.326 -30.494 1.00 69.44 140 ALA A O 1
ATOM 1139 N N . SER A 1 141 ? 17.783 7.112 -32.476 1.00 70.88 141 SER A N 1
ATOM 1140 C CA . SER A 1 141 ? 17.552 5.798 -33.100 1.00 70.88 141 SER A CA 1
ATOM 1141 C C . SER A 1 141 ? 18.829 4.966 -33.164 1.00 70.88 141 SER A C 1
ATOM 1143 O O . SER A 1 141 ? 18.832 3.794 -32.800 1.00 70.88 141 SER A O 1
ATOM 1145 N N . GLN A 1 142 ? 19.937 5.584 -33.583 1.00 72.44 142 GLN A N 1
ATOM 1146 C CA . GLN A 1 142 ? 21.237 4.910 -33.661 1.00 72.44 142 GLN A CA 1
ATOM 1147 C C . GLN A 1 142 ? 21.743 4.493 -32.277 1.00 72.44 142 GLN A C 1
ATOM 1149 O O . GLN A 1 142 ? 22.304 3.412 -32.119 1.00 72.44 142 GLN A O 1
ATOM 1154 N N . LYS A 1 143 ? 21.512 5.327 -31.254 1.00 79.56 143 LYS A N 1
ATOM 1155 C CA . LYS A 1 143 ? 21.856 4.991 -29.870 1.00 79.56 143 LYS A CA 1
ATOM 1156 C C . LYS A 1 143 ? 21.016 3.830 -29.332 1.00 79.56 143 LYS A C 1
ATOM 1158 O O . LYS A 1 143 ? 21.566 2.974 -28.650 1.00 79.56 143 LYS A O 1
ATOM 1163 N N . VAL A 1 144 ? 19.715 3.793 -29.633 1.00 77.50 144 VAL A N 1
ATOM 1164 C CA . VAL A 1 144 ? 18.831 2.675 -29.258 1.00 77.50 144 VAL A CA 1
ATOM 1165 C C . VAL A 1 144 ? 19.289 1.380 -29.930 1.00 77.50 144 VAL A C 1
ATOM 1167 O O . VAL A 1 144 ? 19.423 0.370 -29.247 1.00 77.50 144 VAL A O 1
ATOM 1170 N N . LEU A 1 145 ? 19.608 1.423 -31.227 1.00 72.38 145 LEU A N 1
ATOM 1171 C CA . LEU A 1 145 ? 20.103 0.262 -31.970 1.00 72.38 145 LEU A CA 1
ATOM 1172 C C . LEU A 1 145 ? 21.423 -0.271 -31.388 1.00 72.38 145 LEU A C 1
ATOM 1174 O O . LEU A 1 145 ? 21.520 -1.457 -31.099 1.00 72.38 145 LEU A O 1
ATOM 1178 N N . ARG A 1 146 ? 22.390 0.612 -31.103 1.00 80.50 146 ARG A N 1
ATOM 1179 C CA . ARG A 1 146 ? 23.661 0.220 -30.474 1.00 80.50 146 ARG A CA 1
ATOM 1180 C C . ARG A 1 146 ? 23.460 -0.420 -29.099 1.00 80.50 146 ARG A C 1
ATOM 1182 O O . ARG A 1 146 ? 24.050 -1.451 -28.816 1.00 80.50 146 ARG A O 1
ATOM 1189 N N . LEU A 1 147 ? 22.627 0.174 -28.239 1.00 81.38 147 LEU A N 1
ATOM 1190 C CA . LEU A 1 147 ? 22.342 -0.406 -26.920 1.00 81.38 147 LEU A CA 1
ATOM 1191 C C . LEU A 1 147 ? 21.649 -1.771 -27.041 1.00 81.38 147 LEU A C 1
ATOM 1193 O O . LEU A 1 147 ? 21.890 -2.650 -26.220 1.00 81.38 147 LEU A O 1
ATOM 1197 N N . SER A 1 148 ? 20.804 -1.958 -28.059 1.00 68.62 148 SER A N 1
ATOM 1198 C CA . SER A 1 148 ? 20.184 -3.252 -28.355 1.00 68.62 148 SER A CA 1
ATOM 1199 C C . SER A 1 148 ? 21.221 -4.306 -28.756 1.00 68.62 148 SER A C 1
ATOM 1201 O O . SER A 1 148 ? 21.123 -5.443 -28.299 1.00 68.62 148 SER A O 1
ATOM 1203 N N . GLU A 1 149 ? 22.206 -3.942 -29.579 1.00 69.50 149 GLU A N 1
ATOM 1204 C CA . GLU A 1 149 ? 23.330 -4.816 -29.948 1.00 69.50 149 GLU A CA 1
ATOM 1205 C C . GLU A 1 149 ? 24.184 -5.165 -28.719 1.00 69.50 149 GLU A C 1
ATOM 1207 O O . GLU A 1 149 ? 24.412 -6.340 -28.449 1.00 69.50 149 GLU A O 1
ATOM 1212 N N . GLU A 1 150 ? 24.542 -4.174 -27.894 1.00 86.69 150 GLU A N 1
ATOM 1213 C CA . GLU A 1 150 ? 25.307 -4.399 -26.657 1.00 86.69 150 GLU A CA 1
ATOM 1214 C C . GLU A 1 150 ? 24.575 -5.343 -25.684 1.00 86.69 150 GLU A C 1
ATOM 1216 O O . GLU A 1 150 ? 25.189 -6.229 -25.088 1.00 86.69 150 GLU A O 1
ATOM 1221 N N . ILE A 1 151 ? 23.253 -5.195 -25.521 1.00 78.69 151 ILE A N 1
ATOM 1222 C CA . ILE A 1 151 ? 22.452 -6.105 -24.687 1.00 78.69 151 ILE A CA 1
ATOM 1223 C C . ILE A 1 151 ? 22.475 -7.528 -25.255 1.00 78.69 151 ILE A C 1
ATOM 1225 O O . ILE A 1 151 ? 22.624 -8.479 -24.482 1.00 78.69 151 ILE A O 1
ATOM 1229 N N . ALA A 1 152 ? 22.332 -7.686 -26.573 1.00 58.47 152 ALA A N 1
ATOM 1230 C CA . ALA A 1 152 ? 22.362 -8.992 -27.224 1.00 58.47 152 ALA A CA 1
ATOM 1231 C C . ALA A 1 152 ? 23.720 -9.688 -27.029 1.00 58.47 152 ALA A C 1
ATOM 1233 O O . ALA A 1 152 ? 23.754 -10.862 -26.649 1.00 58.47 152 ALA A O 1
ATOM 1234 N N . ASP A 1 153 ? 24.821 -8.950 -27.175 1.00 74.62 153 ASP A N 1
ATOM 1235 C CA . ASP A 1 153 ? 26.175 -9.458 -26.947 1.00 74.62 153 ASP A CA 1
ATOM 1236 C C . ASP A 1 153 ? 26.366 -9.915 -25.495 1.00 74.62 153 ASP A C 1
ATOM 1238 O O . ASP A 1 153 ? 26.837 -11.024 -25.234 1.00 74.62 153 ASP A O 1
ATOM 1242 N N . ILE A 1 154 ? 25.937 -9.102 -24.522 1.00 86.25 154 ILE A N 1
ATOM 1243 C CA . ILE A 1 154 ? 26.026 -9.452 -23.096 1.00 86.25 154 ILE A CA 1
ATOM 1244 C C . ILE A 1 154 ? 25.196 -10.705 -22.780 1.00 86.25 154 ILE A C 1
ATOM 1246 O O . ILE A 1 154 ? 25.642 -11.564 -22.015 1.00 86.25 154 ILE A O 1
ATOM 1250 N N . GLN A 1 155 ? 23.999 -10.838 -23.357 1.00 66.25 155 GLN A N 1
ATOM 1251 C CA . GLN A 1 155 ? 23.155 -12.019 -23.164 1.00 66.25 155 GLN A CA 1
ATOM 1252 C C . GLN A 1 155 ? 23.778 -13.279 -23.776 1.00 66.25 155 GLN A C 1
ATOM 1254 O O . GLN A 1 155 ? 23.760 -14.330 -23.127 1.00 66.25 155 GLN A O 1
ATOM 1259 N N . SER A 1 156 ? 24.364 -13.172 -24.973 1.00 66.62 156 SER A N 1
ATOM 1260 C CA . SER A 1 156 ? 25.095 -14.270 -25.614 1.00 66.62 156 SER A CA 1
ATOM 1261 C C . SER A 1 156 ? 26.283 -14.710 -24.758 1.00 66.62 156 SER A C 1
ATOM 1263 O O . SER A 1 156 ? 26.379 -15.879 -24.385 1.00 66.62 156 SER A O 1
ATOM 1265 N N . ASN A 1 157 ? 27.108 -13.757 -24.317 1.00 77.00 157 ASN A N 1
ATOM 1266 C CA . ASN A 1 157 ? 28.255 -14.024 -23.447 1.00 77.00 157 ASN A CA 1
ATOM 1267 C C . ASN A 1 157 ? 27.829 -14.668 -22.119 1.00 77.00 157 ASN A C 1
ATOM 1269 O O . ASN A 1 157 ? 28.456 -15.611 -21.642 1.00 77.00 157 ASN A O 1
ATOM 1273 N N . SER A 1 158 ? 26.734 -14.197 -21.511 1.00 82.06 158 SER A N 1
ATOM 1274 C CA . SER A 1 158 ? 26.201 -14.793 -20.281 1.00 82.06 158 SER A CA 1
ATOM 1275 C C . SER A 1 158 ? 25.781 -16.250 -20.480 1.00 82.06 158 SER A C 1
ATOM 1277 O O . SER A 1 158 ? 25.971 -17.074 -19.582 1.00 82.06 158 SER A O 1
ATOM 1279 N N . ARG A 1 159 ? 25.218 -16.583 -21.646 1.00 68.75 159 ARG A N 1
ATOM 1280 C CA . ARG A 1 159 ? 24.850 -17.956 -21.991 1.00 68.75 159 ARG A CA 1
ATOM 1281 C C . ARG A 1 159 ? 26.084 -18.839 -22.173 1.00 68.75 159 ARG A C 1
ATOM 1283 O O . ARG A 1 159 ? 26.137 -19.897 -21.553 1.00 68.75 159 ARG A O 1
ATOM 1290 N N . GLU A 1 160 ? 27.081 -18.387 -22.930 1.00 81.88 160 GLU A N 1
ATOM 1291 C CA . GLU A 1 160 ? 28.335 -19.128 -23.133 1.00 81.88 160 GLU A CA 1
ATOM 1292 C C . GLU A 1 160 ? 29.066 -19.391 -21.812 1.00 81.88 160 GLU A C 1
ATOM 1294 O O . GLU A 1 160 ? 29.513 -20.507 -21.555 1.00 81.88 160 GLU A O 1
ATOM 1299 N N . LEU A 1 161 ? 29.123 -18.395 -20.922 1.00 89.38 161 LEU A N 1
ATOM 1300 C CA . LEU A 1 161 ? 29.726 -18.561 -19.599 1.00 89.38 161 LEU A CA 1
ATOM 1301 C C . LEU A 1 161 ? 28.993 -19.614 -18.759 1.00 89.38 161 LEU A C 1
ATOM 1303 O O . LEU A 1 161 ? 29.642 -20.407 -18.079 1.00 89.38 161 LEU A O 1
ATOM 1307 N N . LYS A 1 162 ? 27.656 -19.667 -18.817 1.00 81.25 162 LYS A N 1
ATOM 1308 C CA . LYS A 1 162 ? 26.884 -20.719 -18.133 1.00 81.25 162 LYS A CA 1
ATOM 1309 C C . LYS A 1 162 ? 27.174 -22.101 -18.710 1.00 81.25 162 LYS A C 1
ATOM 1311 O O . LYS A 1 162 ? 27.330 -23.052 -17.949 1.00 81.25 162 LYS A O 1
ATOM 1316 N N . GLU A 1 163 ? 27.267 -22.220 -20.030 1.00 82.06 163 GLU A N 1
ATOM 1317 C CA . GLU A 1 163 ? 27.610 -23.480 -20.699 1.00 82.06 163 GLU A CA 1
ATOM 1318 C C . GLU A 1 163 ? 29.033 -23.935 -20.324 1.00 82.06 163 GLU A C 1
ATOM 1320 O O . GLU A 1 163 ? 29.241 -25.104 -19.992 1.00 82.06 163 GLU A O 1
ATOM 1325 N N . ALA A 1 164 ? 29.989 -23.004 -20.247 1.00 92.44 164 ALA A N 1
ATOM 1326 C CA . ALA A 1 164 ? 31.347 -23.271 -19.782 1.00 92.44 164 ALA A CA 1
ATOM 1327 C C . ALA A 1 164 ? 31.392 -23.706 -18.306 1.00 92.44 164 ALA A C 1
ATOM 1329 O O . ALA A 1 164 ? 32.098 -24.658 -17.972 1.00 92.44 164 ALA A O 1
ATOM 1330 N N . MET A 1 165 ? 30.614 -23.061 -17.427 1.00 89.31 165 MET A N 1
ATOM 1331 C CA . MET A 1 165 ? 30.480 -23.481 -16.026 1.00 89.31 165 MET A CA 1
ATOM 1332 C C . MET A 1 165 ? 29.922 -24.901 -15.922 1.00 89.31 165 MET A C 1
ATOM 1334 O O . MET A 1 165 ? 30.493 -25.724 -15.213 1.00 89.31 165 MET A O 1
ATOM 1338 N N . HIS A 1 166 ? 28.868 -25.225 -16.676 1.00 86.69 166 HIS A N 1
ATOM 1339 C CA . HIS A 1 166 ? 28.300 -26.573 -16.691 1.00 86.69 166 HIS A CA 1
ATOM 1340 C C . HIS A 1 166 ? 29.295 -27.630 -17.183 1.00 86.69 166 HIS A C 1
ATOM 1342 O O . HIS A 1 166 ? 29.376 -28.713 -16.600 1.00 86.69 166 HIS A O 1
ATOM 1348 N N . ALA A 1 167 ? 30.075 -27.325 -18.222 1.00 91.56 167 ALA A N 1
ATOM 1349 C CA . ALA A 1 167 ? 31.141 -28.210 -18.682 1.00 91.56 167 ALA A CA 1
ATOM 1350 C C . ALA A 1 167 ? 32.236 -28.382 -17.613 1.00 91.56 167 ALA A C 1
ATOM 1352 O O . ALA A 1 167 ? 32.696 -29.499 -17.375 1.00 91.56 167 ALA A O 1
ATOM 1353 N N . GLY A 1 168 ? 32.615 -27.300 -16.927 1.00 93.56 168 GLY A N 1
ATOM 1354 C CA . GLY A 1 168 ? 33.572 -27.330 -15.820 1.00 93.56 168 GLY A CA 1
ATOM 1355 C C . GLY A 1 168 ? 33.095 -28.184 -14.644 1.00 93.56 168 GLY A C 1
ATOM 1356 O O . GLY A 1 168 ? 33.845 -29.030 -14.157 1.00 93.56 168 GLY A O 1
ATOM 1357 N N . ASP A 1 169 ? 31.834 -28.033 -14.238 1.00 93.12 169 ASP A N 1
ATOM 1358 C CA . ASP A 1 169 ? 31.212 -28.844 -13.188 1.00 93.12 169 ASP A CA 1
ATOM 1359 C C . ASP A 1 169 ? 31.176 -30.330 -13.567 1.00 93.12 169 ASP A C 1
ATOM 1361 O O . ASP A 1 169 ? 31.444 -31.195 -12.729 1.00 93.12 169 ASP A O 1
ATOM 1365 N N . ALA A 1 170 ? 30.895 -30.642 -14.837 1.00 90.12 170 ALA A N 1
ATOM 1366 C CA . ALA A 1 170 ? 30.943 -32.012 -15.338 1.00 90.12 170 ALA A CA 1
ATOM 1367 C C . ALA A 1 170 ? 32.360 -32.599 -15.222 1.00 90.12 170 ALA A C 1
ATOM 1369 O O . ALA A 1 170 ? 32.525 -33.690 -14.681 1.00 90.12 170 ALA A O 1
ATOM 1370 N N . VAL A 1 171 ? 33.390 -31.853 -15.637 1.00 95.00 171 VAL A N 1
ATOM 1371 C CA . VAL A 1 171 ? 34.794 -32.279 -15.500 1.00 95.00 171 VAL A CA 1
ATOM 1372 C C . VAL A 1 171 ? 35.178 -32.474 -14.032 1.00 95.00 171 VAL A C 1
ATOM 1374 O O . VAL A 1 171 ? 35.779 -33.491 -13.688 1.00 95.00 171 VAL A O 1
ATOM 1377 N N . LEU A 1 172 ? 34.805 -31.548 -13.143 1.00 93.75 172 LEU A N 1
ATOM 1378 C CA . LEU A 1 172 ? 35.068 -31.673 -11.706 1.00 93.75 172 LEU A CA 1
ATOM 1379 C C . LEU A 1 172 ? 34.410 -32.918 -11.109 1.00 93.75 172 LEU A C 1
ATOM 1381 O O . LEU A 1 172 ? 35.014 -33.597 -10.275 1.00 93.75 172 LEU A O 1
ATOM 1385 N N . LYS A 1 173 ? 33.185 -33.238 -11.530 1.00 92.31 173 LYS A N 1
ATOM 1386 C CA . LYS A 1 173 ? 32.482 -34.446 -11.094 1.00 92.31 173 LYS A CA 1
ATOM 1387 C C . LYS A 1 173 ? 33.223 -35.712 -11.527 1.00 92.31 173 LYS A C 1
ATOM 1389 O O . LYS A 1 173 ? 33.427 -36.591 -10.691 1.00 92.31 173 LYS A O 1
ATOM 1394 N N . GLU A 1 174 ? 33.668 -35.779 -12.780 1.00 93.75 174 GLU A N 1
ATOM 1395 C CA . GLU A 1 174 ? 34.446 -36.913 -13.294 1.00 93.75 174 GLU A CA 1
ATOM 1396 C C . GLU A 1 174 ? 35.781 -37.065 -12.550 1.00 93.75 174 GLU A C 1
ATOM 1398 O O . GLU A 1 174 ? 36.106 -38.150 -12.067 1.00 93.75 174 GLU A O 1
ATOM 1403 N N . VAL A 1 175 ? 36.523 -35.970 -12.353 1.00 93.88 175 VAL A N 1
ATOM 1404 C CA . VAL A 1 175 ? 37.793 -35.981 -11.604 1.00 93.88 175 VAL A CA 1
ATOM 1405 C C . VAL A 1 175 ? 37.585 -36.448 -10.160 1.00 93.88 175 VAL A C 1
ATOM 1407 O O . VAL A 1 175 ? 38.344 -37.282 -9.665 1.00 93.88 175 VAL A O 1
ATOM 1410 N N . ASN A 1 176 ? 36.536 -35.975 -9.483 1.00 92.56 176 ASN A N 1
ATOM 1411 C CA . ASN A 1 176 ? 36.202 -36.441 -8.135 1.00 92.56 176 ASN A CA 1
ATOM 1412 C C . ASN A 1 176 ? 35.811 -37.928 -8.111 1.00 92.56 176 ASN A C 1
ATOM 1414 O O . ASN A 1 176 ? 36.171 -38.634 -7.167 1.00 92.56 176 ASN A O 1
ATOM 1418 N N . GLY A 1 177 ? 35.133 -38.423 -9.151 1.00 90.81 177 GLY A N 1
ATOM 1419 C CA . GLY A 1 177 ? 34.854 -39.850 -9.334 1.00 90.81 177 GLY A CA 1
ATOM 1420 C C . GLY A 1 177 ? 36.129 -40.689 -9.471 1.00 90.81 177 GLY A C 1
ATOM 1421 O O . GLY A 1 177 ? 36.265 -41.728 -8.815 1.00 90.81 177 GLY A O 1
ATOM 1422 N N . VAL A 1 178 ? 37.107 -40.207 -10.247 1.00 92.31 178 VAL A N 1
ATOM 1423 C CA . VAL A 1 178 ? 38.434 -40.835 -10.373 1.00 92.31 178 VAL A CA 1
ATOM 1424 C C . VAL A 1 178 ? 39.161 -40.852 -9.026 1.00 92.31 178 VAL A C 1
ATOM 1426 O O . VAL A 1 178 ? 39.640 -41.904 -8.606 1.00 92.31 178 VAL A O 1
ATOM 1429 N N . ILE A 1 179 ? 39.192 -39.729 -8.298 1.00 90.62 179 ILE A N 1
ATOM 1430 C CA . ILE A 1 179 ? 39.808 -39.651 -6.960 1.00 90.62 179 ILE A CA 1
ATOM 1431 C C . ILE A 1 179 ? 39.137 -40.630 -5.985 1.00 90.62 179 ILE A C 1
ATOM 1433 O O . ILE A 1 179 ? 39.827 -41.319 -5.230 1.00 90.62 179 ILE A O 1
ATOM 1437 N N . GLY A 1 180 ? 37.804 -40.719 -6.001 1.00 88.38 180 GLY A N 1
ATOM 1438 C CA . GLY A 1 180 ? 37.050 -41.668 -5.180 1.00 88.38 180 GLY A CA 1
ATOM 1439 C C . GLY A 1 180 ? 37.413 -43.123 -5.483 1.00 88.38 180 GLY A C 1
ATOM 1440 O O . GLY A 1 180 ? 37.642 -43.903 -4.559 1.00 88.38 180 GLY A O 1
ATOM 1441 N N . SER A 1 181 ? 37.546 -43.461 -6.766 1.00 88.38 181 SER A N 1
ATOM 1442 C CA . SER A 1 181 ? 37.951 -44.797 -7.225 1.00 88.38 181 SER A CA 1
ATOM 1443 C C . SER A 1 181 ? 39.391 -45.142 -6.824 1.00 88.38 181 SER A C 1
ATOM 1445 O O . SER A 1 181 ? 39.674 -46.265 -6.413 1.00 88.38 181 SER A O 1
ATOM 1447 N N . LEU A 1 182 ? 40.310 -44.172 -6.872 1.00 85.94 182 LEU A N 1
ATOM 1448 C CA . LEU A 1 182 ? 41.687 -44.362 -6.402 1.00 85.94 182 LEU A CA 1
ATOM 1449 C C . LEU A 1 182 ? 41.749 -44.580 -4.880 1.00 85.94 182 LEU A C 1
ATOM 1451 O O . LEU A 1 182 ? 42.476 -45.456 -4.411 1.00 85.94 182 LEU A O 1
ATOM 1455 N N . ARG A 1 183 ? 40.961 -43.829 -4.096 1.00 80.19 183 ARG A N 1
ATOM 1456 C CA . ARG A 1 183 ? 40.877 -44.011 -2.634 1.00 80.19 183 ARG A CA 1
ATOM 1457 C C . ARG A 1 183 ? 40.277 -45.360 -2.246 1.00 80.19 183 ARG A C 1
ATOM 1459 O O . ARG A 1 183 ? 40.762 -45.983 -1.304 1.00 80.19 183 ARG A O 1
ATOM 1466 N N . SER A 1 184 ? 39.237 -45.819 -2.943 1.00 77.94 184 SER A N 1
ATOM 1467 C CA . SER A 1 184 ? 38.659 -47.137 -2.670 1.00 77.94 184 SER A CA 1
ATOM 1468 C C . SER A 1 184 ? 39.655 -48.250 -2.997 1.00 77.94 184 SER A C 1
ATOM 1470 O O . SER A 1 184 ? 39.842 -49.135 -2.166 1.00 77.94 184 SER A O 1
ATOM 1472 N N . ALA A 1 185 ? 40.375 -48.165 -4.121 1.00 78.06 185 ALA A N 1
ATOM 1473 C CA . ALA A 1 185 ? 41.432 -49.117 -4.465 1.00 78.06 185 ALA A CA 1
ATOM 1474 C C . ALA A 1 185 ? 42.539 -49.185 -3.392 1.00 78.06 185 ALA A C 1
ATOM 1476 O O . ALA A 1 185 ? 42.963 -50.278 -3.020 1.00 78.06 185 ALA A O 1
ATOM 1477 N N . GLN A 1 186 ? 42.949 -48.043 -2.824 1.00 69.62 186 GLN A N 1
ATOM 1478 C CA . GLN A 1 186 ? 43.870 -48.007 -1.681 1.00 69.62 186 GLN A CA 1
ATOM 1479 C C . GLN A 1 186 ? 43.288 -48.725 -0.447 1.00 69.62 186 GLN A C 1
ATOM 1481 O O . GLN A 1 186 ? 43.999 -49.483 0.209 1.00 69.62 186 GLN A O 1
ATOM 1486 N N . GLY A 1 187 ? 41.999 -48.523 -0.151 1.00 62.34 187 GLY A N 1
ATOM 1487 C CA . GLY A 1 187 ? 41.301 -49.172 0.964 1.00 62.34 187 GLY A CA 1
ATOM 1488 C C . GLY A 1 187 ? 41.208 -50.698 0.832 1.00 62.34 187 GLY A C 1
ATOM 1489 O O . GLY A 1 187 ? 41.460 -51.416 1.801 1.00 62.34 187 GLY A O 1
ATOM 1490 N N . TRP A 1 188 ? 40.921 -51.205 -0.371 1.00 60.12 188 TRP A N 1
ATOM 1491 C CA . TRP A 1 188 ? 40.935 -52.644 -0.667 1.00 60.12 188 TRP A CA 1
ATOM 1492 C C . TRP A 1 188 ? 42.352 -53.230 -0.616 1.00 60.12 188 TRP A C 1
ATOM 1494 O O . TRP A 1 188 ? 42.534 -54.314 -0.069 1.00 60.12 188 TRP A O 1
ATOM 1504 N N . GLY A 1 189 ? 43.367 -52.488 -1.073 1.00 58.44 189 GLY A N 1
ATOM 1505 C CA . GLY A 1 189 ? 44.771 -52.896 -0.947 1.00 58.44 189 GLY A CA 1
ATOM 1506 C C . GLY A 1 189 ? 45.256 -52.987 0.505 1.00 58.44 189 GLY A C 1
ATOM 1507 O O . GLY A 1 189 ? 46.015 -53.887 0.850 1.00 58.44 189 GLY A O 1
ATOM 1508 N N . THR A 1 190 ? 44.786 -52.108 1.398 1.00 58.47 190 THR A N 1
ATOM 1509 C CA . THR A 1 190 ? 45.087 -52.221 2.838 1.00 58.47 190 THR A CA 1
ATOM 1510 C C . THR A 1 190 ? 44.342 -53.363 3.527 1.00 58.47 190 THR A C 1
ATOM 1512 O O . THR A 1 190 ? 44.869 -53.928 4.481 1.00 58.47 190 THR A O 1
ATOM 1515 N N . TRP A 1 191 ? 43.143 -53.725 3.053 1.00 54.94 191 TRP A N 1
ATOM 1516 C CA . TRP A 1 191 ? 42.409 -54.889 3.563 1.00 54.94 191 TRP A CA 1
ATOM 1517 C C . TRP A 1 191 ? 43.089 -56.198 3.138 1.00 54.94 191 TRP A C 1
ATOM 1519 O O . TRP A 1 191 ? 43.207 -57.107 3.953 1.00 54.94 191 TRP A O 1
ATOM 1529 N N . ASP A 1 192 ? 43.624 -56.263 1.917 1.00 58.44 192 ASP A N 1
ATOM 1530 C CA . ASP A 1 192 ? 44.450 -57.382 1.440 1.00 58.44 192 ASP A CA 1
ATOM 1531 C C . ASP A 1 192 ? 45.735 -57.538 2.283 1.00 58.44 192 ASP A C 1
ATOM 1533 O O . ASP A 1 192 ? 46.064 -58.630 2.746 1.00 58.44 192 ASP A O 1
ATOM 1537 N N . LEU A 1 193 ? 46.399 -56.420 2.611 1.00 56.12 193 LEU A N 1
ATOM 1538 C CA . LEU A 1 193 ? 47.624 -56.404 3.426 1.00 56.12 193 LEU A CA 1
ATOM 1539 C C . LEU A 1 193 ? 47.415 -56.668 4.931 1.00 56.12 193 LEU A C 1
ATOM 1541 O O . LEU A 1 193 ? 48.331 -57.178 5.575 1.00 56.12 193 LEU A O 1
ATOM 1545 N N . LEU A 1 194 ? 46.263 -56.313 5.518 1.00 55.66 194 LEU A N 1
ATOM 1546 C CA . LEU A 1 194 ? 46.009 -56.449 6.967 1.00 55.66 194 LEU A CA 1
ATOM 1547 C C . LEU A 1 194 ? 45.037 -57.582 7.341 1.00 55.66 194 LEU A C 1
ATOM 1549 O O . LEU A 1 194 ? 45.093 -58.068 8.468 1.00 55.66 194 LEU A O 1
ATOM 1553 N N . GLY A 1 195 ? 44.151 -58.001 6.436 1.00 51.12 195 GLY A N 1
ATOM 1554 C CA . GLY A 1 195 ? 43.114 -59.009 6.689 1.00 51.12 195 GLY A CA 1
ATOM 1555 C C . GLY A 1 195 ? 43.334 -60.359 5.998 1.00 51.12 195 GLY A C 1
ATOM 1556 O O . GLY A 1 195 ? 42.695 -61.334 6.384 1.00 51.12 195 GLY A O 1
ATOM 1557 N N . GLY A 1 196 ? 44.227 -60.443 5.004 1.00 51.38 196 GLY A N 1
ATOM 1558 C CA . GLY A 1 196 ? 44.412 -61.640 4.168 1.00 51.38 196 GLY A CA 1
ATOM 1559 C C . GLY A 1 196 ? 45.668 -62.474 4.445 1.00 51.38 196 GLY A C 1
ATOM 1560 O O . GLY A 1 196 ? 45.892 -63.475 3.775 1.00 51.38 196 GLY A O 1
ATOM 1561 N N . GLY A 1 197 ? 46.503 -62.092 5.416 1.00 50.62 197 GLY A N 1
ATOM 1562 C CA . GLY A 1 197 ? 47.811 -62.716 5.669 1.00 50.62 197 GLY A CA 1
ATOM 1563 C C . GLY A 1 197 ? 47.845 -63.789 6.762 1.00 50.62 197 GLY A C 1
ATOM 1564 O O . GLY A 1 197 ? 48.897 -64.015 7.353 1.00 50.62 197 GLY A O 1
ATOM 1565 N N . LEU A 1 198 ? 46.715 -64.420 7.082 1.00 48.62 198 LEU A N 1
ATOM 1566 C CA . LEU A 1 198 ? 46.640 -65.582 7.972 1.00 48.62 198 LEU A CA 1
ATOM 1567 C C . LEU A 1 198 ? 45.674 -66.589 7.345 1.00 48.62 198 LEU A C 1
ATOM 1569 O O . LEU A 1 198 ? 44.480 -66.553 7.622 1.00 48.62 198 LEU A O 1
ATOM 1573 N N . LEU A 1 199 ? 46.218 -67.434 6.460 1.00 43.81 199 LEU A N 1
ATOM 1574 C CA . LEU A 1 199 ? 45.927 -68.861 6.232 1.00 43.81 199 LEU A CA 1
ATOM 1575 C C . LEU A 1 199 ? 46.188 -69.265 4.764 1.00 43.81 199 LEU A C 1
ATOM 1577 O O . LEU A 1 199 ? 45.789 -68.576 3.833 1.00 43.81 199 LEU A O 1
ATOM 1581 N N . SER A 1 200 ? 46.787 -70.455 4.618 1.00 36.53 200 SER A N 1
ATOM 1582 C CA . SER A 1 200 ? 47.174 -71.186 3.396 1.00 36.53 200 SER A CA 1
ATOM 1583 C C . SER A 1 200 ? 48.553 -70.798 2.837 1.00 36.53 200 SER A C 1
ATOM 1585 O O . SER A 1 200 ? 48.680 -69.804 2.141 1.00 36.53 200 SER A O 1
ATOM 1587 N N . THR A 1 201 ? 49.679 -71.451 3.161 1.00 39.56 201 THR A N 1
ATOM 1588 C CA . THR A 1 201 ? 50.042 -72.878 2.977 1.00 39.56 201 THR A CA 1
ATOM 1589 C C . THR A 1 201 ? 49.479 -73.509 1.708 1.00 39.56 201 THR A C 1
ATOM 1591 O O . THR A 1 201 ? 48.343 -73.986 1.714 1.00 39.56 201 THR A O 1
ATOM 1594 N N . ALA A 1 202 ? 50.309 -73.527 0.664 1.00 35.12 202 ALA A N 1
ATOM 1595 C CA . ALA A 1 202 ? 50.739 -74.708 -0.090 1.00 35.12 202 ALA A CA 1
ATOM 1596 C C . ALA A 1 202 ? 52.068 -74.378 -0.791 1.00 35.12 202 ALA A C 1
ATOM 1598 O O . ALA A 1 202 ? 52.168 -73.250 -1.325 1.00 35.12 202 ALA A O 1
#

Secondary structure (DSSP, 8-state):
-HHHHHHHHHHHHHHHHHHHHHHHHHHHHHHHHHHHHHHHHHHHHHHHHHHHHHHHHHHS---SS-TTTHHHHHHHHHHHHHHHHHHHHHHHHHHHHHHHHHHHHHHHHHHHHHTTTHHHHHHHHHHHHHHHHHHTT-HHHHHHHHHHHHHHHHHHHHHHHHHHHHHHHHHHHHHHHHHHHHHHHHHHHHHHHHHSSS----

Foldseek 3Di:
DLVVLVVLLVVLVVLVVVLVVLVVVLVVLVVVLVVLVVVLVVLVVQLVVLVVVLVVLVPPDPPDDPPPCVVVSVVVNVVSVVSNVVSVVVNVVSVVVSVVSVVVSVVSVVSNVVCVCSVVSNVVSVVVSVVVQCVVPDPSNVVVVVVVVVVVVVVVVVVVVVVVVVVVVVVVVVVVVVVVVVVVVVVVVVCCVPVVPDDDDD

pLDDT: mean 81.64, std 13.94, range [35.12, 97.62]

Sequence (202 aa):
MLEELNRRLVDVKEKMRIKQKLLTAHNDLEQKLYAEKSRLDELANSLQKEGKDVKKLEGLSLTGLFLGILGSKEEQLEKERQEYLAAKLRFDQCKDSISALEEQFADVKQRIGQLKDIDMQYEGVFREKENFVLHEGSAASQKVLRLSEEIADIQSNSRELKEAMHAGDAVLKEVNGVIGSLRSAQGWGTWDLLGGGLLSTA